Protein AF-A0A8H6AFS0-F1 (afdb_monomer_lite)

Radius of gyration: 20.55 Å; chains: 1; bounding box: 52×34×57 Å

Structure (mmCIF, N/CA/C/O backbone):
data_AF-A0A8H6AFS0-F1
#
_entry.id   AF-A0A8H6AFS0-F1
#
loop_
_atom_site.group_PDB
_atom_site.id
_atom_site.type_symbol
_atom_site.label_atom_id
_atom_site.label_alt_id
_atom_site.label_comp_id
_atom_site.label_asym_id
_atom_site.label_entity_id
_atom_site.label_seq_id
_atom_site.pdbx_PDB_ins_code
_atom_site.Cartn_x
_atom_site.Cartn_y
_atom_site.Cartn_z
_atom_site.occupancy
_atom_site.B_iso_or_equiv
_atom_site.auth_seq_id
_atom_site.auth_comp_id
_atom_site.auth_asym_id
_atom_site.auth_atom_id
_atom_site.pdbx_PDB_model_num
ATOM 1 N N . MET A 1 1 ? -7.419 -4.292 -5.243 1.00 58.66 1 MET A N 1
ATOM 2 C CA . MET A 1 1 ? -6.691 -3.503 -4.207 1.00 58.66 1 MET A CA 1
ATOM 3 C C . MET A 1 1 ? -5.187 -3.372 -4.477 1.00 58.66 1 MET A C 1
ATOM 5 O O . MET A 1 1 ? -4.441 -4.328 -4.288 1.00 58.66 1 MET A O 1
ATOM 9 N N . ALA A 1 2 ? -4.750 -2.166 -4.855 1.00 71.25 2 ALA A N 1
ATOM 10 C CA . ALA A 1 2 ? -3.403 -1.889 -5.370 1.00 71.25 2 ALA A CA 1
ATOM 11 C C . ALA A 1 2 ? -2.252 -2.288 -4.439 1.00 71.25 2 ALA A C 1
ATOM 13 O O . ALA A 1 2 ? -1.254 -2.816 -4.914 1.00 71.25 2 ALA A O 1
ATOM 14 N N . LEU A 1 3 ? -2.374 -2.102 -3.121 1.00 76.12 3 LEU A N 1
ATOM 15 C CA . LEU A 1 3 ? -1.265 -2.408 -2.210 1.00 76.12 3 LEU A CA 1
ATOM 16 C C . LEU A 1 3 ? -0.896 -3.901 -2.155 1.00 76.12 3 LEU A C 1
ATOM 18 O O . LEU A 1 3 ? 0.225 -4.240 -1.785 1.00 76.12 3 LEU A O 1
ATOM 22 N N . LYS A 1 4 ? -1.787 -4.806 -2.583 1.00 80.50 4 LYS A N 1
ATOM 23 C CA . LYS A 1 4 ? -1.448 -6.233 -2.704 1.00 80.50 4 LYS A CA 1
ATOM 24 C C . LYS A 1 4 ? -0.413 -6.498 -3.804 1.00 80.50 4 LYS A C 1
ATOM 26 O O . LYS A 1 4 ? 0.373 -7.427 -3.654 1.00 80.50 4 LYS A O 1
ATOM 31 N N . LEU A 1 5 ? -0.309 -5.617 -4.809 1.00 84.00 5 LEU A N 1
ATOM 32 C CA . LEU A 1 5 ? 0.715 -5.683 -5.863 1.00 84.00 5 LEU A CA 1
ATOM 33 C C . LEU A 1 5 ? 2.146 -5.638 -5.310 1.00 84.00 5 LEU A C 1
ATOM 35 O O . LEU A 1 5 ? 3.072 -6.157 -5.933 1.00 84.00 5 LEU A O 1
ATOM 39 N N . ALA A 1 6 ? 2.337 -5.062 -4.120 1.00 85.06 6 ALA A N 1
ATOM 40 C CA . ALA A 1 6 ? 3.621 -5.045 -3.427 1.00 85.06 6 ALA A CA 1
ATOM 41 C C . ALA A 1 6 ? 4.112 -6.442 -3.004 1.00 85.06 6 ALA A C 1
ATOM 43 O O . ALA A 1 6 ? 5.297 -6.591 -2.716 1.00 85.06 6 ALA A O 1
ATOM 44 N N . TYR A 1 7 ? 3.224 -7.442 -2.971 1.00 87.12 7 TYR A N 1
ATOM 45 C CA . TYR A 1 7 ? 3.515 -8.812 -2.543 1.00 87.12 7 TYR A CA 1
ATOM 46 C C . TYR A 1 7 ? 3.453 -9.844 -3.665 1.00 87.12 7 TYR A C 1
ATOM 48 O O . TYR A 1 7 ? 3.714 -11.017 -3.417 1.00 87.12 7 TYR A O 1
ATOM 56 N N . GLU A 1 8 ? 3.068 -9.437 -4.872 1.00 89.50 8 GLU A N 1
ATOM 57 C CA . GLU A 1 8 ? 2.967 -10.365 -5.993 1.00 89.50 8 GLU A CA 1
ATOM 58 C C . GLU A 1 8 ? 4.341 -10.949 -6.331 1.00 89.50 8 GLU A C 1
ATOM 60 O O . GLU A 1 8 ? 5.357 -10.252 -6.324 1.00 89.50 8 GLU A O 1
ATOM 65 N N . GLU A 1 9 ? 4.388 -12.235 -6.635 1.00 90.50 9 GLU A N 1
ATOM 66 C CA . GLU A 1 9 ? 5.611 -12.898 -7.108 1.00 90.50 9 GLU A CA 1
ATOM 67 C C . GLU A 1 9 ? 5.684 -12.885 -8.639 1.00 90.50 9 GLU A C 1
ATOM 69 O O . GLU A 1 9 ? 6.677 -13.296 -9.239 1.00 90.50 9 GLU A O 1
ATOM 74 N N . ARG A 1 10 ? 4.619 -12.397 -9.283 1.00 92.62 10 ARG A N 1
ATOM 75 C CA . ARG A 1 10 ? 4.444 -12.371 -10.727 1.00 92.62 10 ARG A CA 1
ATOM 76 C C . ARG A 1 10 ? 3.500 -11.235 -11.122 1.00 92.62 10 ARG A C 1
ATOM 78 O O . ARG A 1 10 ? 2.475 -11.037 -10.480 1.00 92.62 10 ARG A O 1
ATOM 85 N N . LEU A 1 11 ? 3.831 -10.497 -12.178 1.00 92.00 11 LEU A N 1
ATOM 86 C CA . LEU A 1 11 ? 2.975 -9.454 -12.753 1.00 92.00 11 LEU A CA 1
ATOM 87 C C . LEU A 1 11 ? 2.772 -9.740 -14.244 1.00 92.00 11 LEU A C 1
ATOM 89 O O . LEU A 1 11 ? 3.620 -9.409 -15.069 1.00 92.00 11 LEU A O 1
ATOM 93 N N . ASP A 1 12 ? 1.663 -10.394 -14.586 1.00 90.25 12 ASP A N 1
ATOM 94 C CA . ASP A 1 12 ? 1.313 -10.796 -15.958 1.00 90.25 12 ASP A CA 1
ATOM 95 C C . ASP A 1 12 ? 0.561 -9.698 -16.710 1.00 90.25 12 ASP A C 1
ATOM 97 O O . ASP A 1 12 ? -0.609 -9.837 -17.067 1.00 90.25 12 ASP A O 1
ATOM 101 N N . CYS A 1 13 ? 1.223 -8.566 -16.915 1.00 88.81 13 CYS A N 1
ATOM 102 C CA . CYS A 1 13 ? 0.632 -7.410 -17.574 1.00 88.81 13 CYS A CA 1
ATOM 103 C C . CYS A 1 13 ? 1.686 -6.568 -18.290 1.00 88.81 13 CYS A C 1
ATOM 105 O O . CYS A 1 13 ? 2.876 -6.612 -17.965 1.00 88.81 13 CYS A O 1
ATOM 107 N N . GLU A 1 14 ? 1.220 -5.740 -19.225 1.00 93.88 14 GLU A N 1
ATOM 108 C CA . GLU A 1 14 ? 2.049 -4.688 -19.796 1.00 93.88 14 GLU A CA 1
ATOM 109 C C . GLU A 1 14 ? 2.373 -3.635 -18.726 1.00 93.88 14 GLU A C 1
ATOM 111 O O . GLU A 1 14 ? 1.499 -3.119 -18.024 1.00 93.88 14 GLU A O 1
ATOM 116 N N . LEU A 1 15 ? 3.661 -3.342 -18.607 1.00 95.12 15 LEU A N 1
ATOM 117 C CA . LEU A 1 15 ? 4.231 -2.339 -17.734 1.00 95.12 15 LEU A CA 1
ATOM 118 C C . LEU A 1 15 ? 4.587 -1.105 -18.550 1.00 95.12 15 LEU A C 1
ATOM 120 O O . LEU A 1 15 ? 5.306 -1.186 -19.546 1.00 95.12 15 LEU A O 1
ATOM 124 N N . CYS A 1 16 ? 4.146 0.046 -18.068 1.00 96.06 16 CYS A N 1
ATOM 125 C CA . CYS A 1 16 ? 4.427 1.342 -18.656 1.00 96.06 16 CYS A CA 1
ATOM 126 C C . CYS A 1 16 ? 5.424 2.116 -17.793 1.00 96.06 16 CYS A C 1
ATOM 128 O O . CYS A 1 16 ? 5.401 2.036 -16.566 1.00 96.06 16 CYS A O 1
ATOM 130 N N . VAL A 1 17 ? 6.279 2.913 -18.427 1.00 94.94 17 VAL A N 1
ATOM 131 C CA . VAL A 1 17 ? 7.207 3.840 -17.772 1.00 94.94 17 VAL A CA 1
ATOM 132 C C . VAL A 1 17 ? 7.001 5.217 -18.379 1.00 94.94 17 VAL A C 1
ATOM 134 O O . VAL A 1 17 ? 7.204 5.384 -19.582 1.00 94.94 17 VAL A O 1
ATOM 137 N N . THR A 1 18 ? 6.606 6.196 -17.563 1.00 94.19 18 THR A N 1
ATOM 138 C CA . THR A 1 18 ? 6.281 7.551 -18.039 1.00 94.19 18 THR A CA 1
ATOM 139 C C . THR A 1 18 ? 7.208 8.587 -17.421 1.00 94.19 18 THR A C 1
ATOM 141 O O . THR A 1 18 ? 7.232 8.726 -16.203 1.00 94.19 18 THR A O 1
ATOM 144 N N . GLY A 1 19 ? 7.943 9.336 -18.246 1.00 91.00 19 GLY A N 1
ATOM 145 C CA . GLY A 1 19 ? 8.987 10.256 -17.781 1.00 91.00 19 GLY A CA 1
ATOM 146 C C . GLY A 1 19 ? 9.370 11.346 -18.775 1.00 91.00 19 GLY A C 1
ATOM 147 O O . GLY A 1 19 ? 8.809 11.427 -19.864 1.00 91.00 19 GLY A O 1
ATOM 148 N N . ILE A 1 20 ? 10.355 12.171 -18.416 1.00 86.50 20 ILE A N 1
ATOM 149 C CA . ILE A 1 20 ? 10.915 13.222 -19.284 1.00 86.50 20 ILE A CA 1
ATOM 150 C C . ILE A 1 20 ? 12.300 12.773 -19.768 1.00 86.50 20 ILE A C 1
ATOM 152 O O . ILE A 1 20 ? 13.126 12.323 -18.981 1.00 86.50 20 ILE A O 1
ATOM 156 N N . ARG A 1 21 ? 12.571 12.864 -21.073 1.00 82.50 21 ARG A N 1
ATOM 157 C CA . ARG A 1 21 ? 13.860 12.456 -21.665 1.00 82.50 21 ARG A CA 1
ATOM 158 C C . ARG A 1 21 ? 14.876 13.591 -21.587 1.00 82.50 21 ARG A C 1
ATOM 160 O O . ARG A 1 21 ? 14.527 14.745 -21.791 1.00 82.50 21 ARG A O 1
ATOM 167 N N . SER A 1 22 ? 16.151 13.257 -21.387 1.00 75.69 22 SER A N 1
ATOM 168 C CA . SER A 1 22 ? 17.233 14.253 -21.338 1.00 75.69 22 SER A CA 1
ATOM 169 C C . SER A 1 22 ? 17.670 14.747 -22.722 1.00 75.69 22 SER A C 1
ATOM 171 O O . SER A 1 22 ? 18.249 15.823 -22.822 1.00 75.69 22 SER A O 1
ATOM 173 N N . SER A 1 23 ? 17.471 13.947 -23.774 1.00 64.38 23 SER A N 1
ATOM 174 C CA . SER A 1 23 ? 18.037 14.175 -25.114 1.00 64.38 23 SER A CA 1
ATOM 175 C C . SER A 1 23 ? 17.110 14.918 -26.078 1.00 64.38 23 SER A C 1
ATOM 177 O O . SER A 1 23 ? 17.518 15.229 -27.196 1.00 64.38 23 SER A O 1
ATOM 179 N N . LYS A 1 24 ? 15.869 15.203 -25.677 1.00 57.53 24 LYS A N 1
ATOM 180 C CA . LYS A 1 24 ? 14.902 15.946 -26.484 1.00 57.53 24 LYS A CA 1
ATOM 181 C C . LYS A 1 24 ? 14.445 17.153 -25.682 1.00 57.53 24 LYS A C 1
ATOM 183 O O . LYS A 1 24 ? 14.055 17.004 -24.531 1.00 57.53 24 LYS A O 1
ATOM 188 N N . SER A 1 25 ? 14.431 18.329 -26.302 1.00 55.22 25 SER A N 1
ATOM 189 C CA . SER A 1 25 ? 13.790 19.55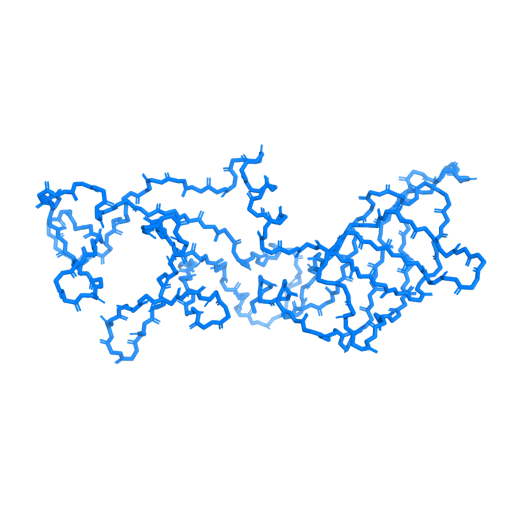1 -25.790 1.00 55.22 25 SER A CA 1
ATOM 190 C C . SER A 1 25 ? 12.257 19.425 -25.745 1.00 55.22 25 SER A C 1
ATOM 192 O O . SER A 1 25 ? 11.532 20.366 -26.055 1.00 55.22 25 SER A O 1
ATOM 194 N N . THR A 1 26 ? 11.741 18.230 -25.474 1.00 56.97 26 THR A N 1
ATOM 195 C CA . THR A 1 26 ? 10.318 17.965 -25.343 1.00 56.97 26 THR A CA 1
ATOM 196 C C . THR A 1 26 ? 9.954 18.212 -23.891 1.00 56.97 26 THR A C 1
ATOM 198 O O . THR A 1 26 ? 10.288 17.403 -23.030 1.00 56.97 26 THR A O 1
ATOM 201 N N . GLU A 1 27 ? 9.233 19.301 -23.632 1.00 65.69 27 GLU A N 1
ATOM 202 C CA . GLU A 1 27 ? 8.610 19.594 -22.329 1.00 65.69 27 GLU A CA 1
ATOM 203 C C . GLU A 1 27 ? 7.539 18.555 -21.934 1.00 65.69 27 GLU A C 1
ATOM 205 O O . GLU A 1 27 ? 6.967 18.609 -20.848 1.00 65.69 27 GLU A O 1
ATOM 210 N N . HIS A 1 28 ? 7.250 17.594 -22.815 1.00 78.56 28 HIS A N 1
ATOM 211 C CA . HIS A 1 28 ? 6.202 16.602 -22.640 1.00 78.56 28 HIS A CA 1
ATOM 212 C C . HIS A 1 28 ? 6.742 15.266 -22.134 1.00 78.56 28 HIS A C 1
ATOM 214 O O . HIS A 1 28 ? 7.762 14.755 -22.605 1.00 78.56 28 HIS A O 1
ATOM 220 N N . ALA A 1 29 ? 5.993 14.674 -21.205 1.00 86.75 29 ALA A N 1
ATOM 221 C CA . ALA A 1 29 ? 6.230 13.316 -20.756 1.00 86.75 29 ALA A CA 1
ATOM 222 C C . ALA A 1 29 ? 6.009 12.319 -21.904 1.00 86.75 29 ALA A C 1
ATOM 224 O O . ALA A 1 29 ? 5.083 12.448 -22.705 1.00 86.75 29 ALA A O 1
ATOM 225 N N . VAL A 1 30 ? 6.853 11.298 -21.951 1.00 89.75 30 VAL A N 1
ATOM 226 C CA . VAL A 1 30 ? 6.767 10.173 -22.886 1.00 89.75 30 VAL A CA 1
ATOM 227 C C . VAL A 1 30 ? 6.495 8.892 -22.120 1.00 89.75 30 VAL A C 1
ATOM 229 O O . VAL A 1 30 ? 6.952 8.744 -20.989 1.00 89.75 30 VAL A O 1
ATOM 232 N N . THR A 1 31 ? 5.809 7.949 -22.759 1.00 92.88 31 THR A N 1
ATOM 233 C CA . THR A 1 31 ? 5.558 6.624 -22.188 1.00 92.88 31 THR A CA 1
ATOM 234 C C . THR A 1 31 ? 6.211 5.557 -23.055 1.00 92.88 31 THR A C 1
ATOM 236 O O . THR A 1 31 ? 6.015 5.549 -24.268 1.00 92.88 31 THR A O 1
ATOM 239 N N . SER A 1 32 ? 6.983 4.674 -22.426 1.00 92.88 32 SER A N 1
ATOM 240 C CA . SER A 1 32 ? 7.464 3.418 -23.012 1.00 92.88 32 SER A CA 1
ATOM 241 C C . SER A 1 32 ? 6.720 2.257 -22.359 1.00 92.88 32 SER A C 1
ATOM 243 O O . SER A 1 32 ? 6.489 2.306 -21.151 1.00 92.88 32 SER A O 1
ATOM 245 N N . SER A 1 33 ? 6.382 1.213 -23.113 1.00 94.62 33 SER A N 1
ATOM 246 C CA . SER A 1 33 ? 5.750 0.003 -22.576 1.00 94.62 33 SER A CA 1
ATOM 247 C C . SER A 1 33 ? 6.564 -1.259 -22.868 1.00 94.62 33 SER A C 1
ATOM 249 O O . SER A 1 33 ? 7.427 -1.279 -23.748 1.00 94.62 33 SER A O 1
ATOM 251 N N . GLY A 1 34 ? 6.347 -2.297 -22.066 1.00 93.50 34 GLY A N 1
ATOM 252 C CA . GLY A 1 34 ? 7.008 -3.593 -22.178 1.00 93.50 34 GLY A CA 1
ATOM 253 C C . GLY A 1 34 ? 6.436 -4.591 -21.177 1.00 93.50 34 GLY A C 1
ATOM 254 O O . GLY A 1 34 ? 5.463 -4.306 -20.489 1.00 93.50 34 GLY A O 1
ATOM 255 N N . GLN A 1 35 ? 7.026 -5.775 -21.087 1.00 94.38 35 GLN A N 1
ATOM 256 C CA . GLN A 1 35 ? 6.557 -6.834 -20.191 1.00 94.38 35 GLN A CA 1
ATOM 257 C C . GLN A 1 35 ? 7.398 -6.870 -18.917 1.00 94.38 35 GLN A C 1
ATOM 259 O O . GLN A 1 35 ? 8.614 -6.669 -18.975 1.00 94.38 35 GLN A O 1
ATOM 264 N N . CYS A 1 36 ? 6.764 -7.154 -17.778 1.00 93.00 36 CYS A N 1
ATOM 265 C CA . CYS A 1 36 ? 7.482 -7.536 -16.564 1.00 93.00 36 CYS A CA 1
ATOM 266 C C . CYS A 1 36 ? 8.187 -8.880 -16.781 1.00 93.00 36 CYS A C 1
ATOM 268 O O . CYS A 1 36 ? 7.602 -9.827 -17.313 1.00 93.00 36 CYS A O 1
ATOM 270 N N . MET A 1 37 ? 9.430 -8.984 -16.323 1.00 91.81 37 MET A N 1
ATOM 271 C CA . MET A 1 37 ? 10.122 -10.263 -16.245 1.00 91.81 37 MET A CA 1
ATOM 272 C C . MET A 1 37 ? 9.546 -11.061 -15.079 1.00 91.81 37 MET A C 1
ATOM 274 O O . MET A 1 37 ? 9.466 -10.568 -13.954 1.00 91.81 37 MET A O 1
ATOM 278 N N . ASN A 1 38 ? 9.138 -12.294 -15.364 1.00 90.69 38 ASN A N 1
ATOM 279 C CA . ASN A 1 38 ? 8.487 -13.171 -14.404 1.00 90.69 38 ASN A CA 1
ATOM 280 C C . ASN A 1 38 ? 9.223 -14.524 -14.300 1.00 90.69 38 ASN A C 1
ATOM 282 O O . ASN A 1 38 ? 9.692 -15.027 -15.325 1.00 90.69 38 ASN A O 1
ATOM 286 N N . PRO A 1 39 ? 9.247 -15.166 -13.115 1.00 91.56 39 PRO A N 1
ATOM 287 C CA . PRO A 1 39 ? 8.792 -14.631 -11.827 1.00 91.56 39 PRO A CA 1
ATOM 288 C C . PRO A 1 39 ? 9.668 -13.461 -11.351 1.00 91.56 39 PRO A C 1
ATOM 290 O O . PRO A 1 39 ? 10.772 -13.251 -11.850 1.00 91.56 39 PRO A O 1
ATOM 293 N N . ILE A 1 40 ? 9.175 -12.686 -10.390 1.00 91.50 40 ILE A N 1
ATOM 294 C CA . ILE A 1 40 ? 9.938 -11.604 -9.768 1.00 91.50 40 ILE A CA 1
ATOM 295 C C . ILE A 1 40 ? 11.022 -12.237 -8.888 1.00 91.50 40 ILE A C 1
ATOM 297 O O . ILE A 1 40 ? 10.751 -12.699 -7.784 1.00 91.50 40 ILE A O 1
ATOM 301 N N . PHE A 1 41 ? 12.260 -12.257 -9.384 1.00 86.94 41 PHE A N 1
ATOM 302 C CA . PHE A 1 41 ? 13.389 -12.895 -8.693 1.00 86.94 41 PHE A CA 1
ATOM 303 C C . PHE A 1 41 ? 13.931 -12.092 -7.504 1.00 86.94 41 PHE A C 1
ATOM 305 O O . PHE A 1 41 ? 14.550 -12.660 -6.608 1.00 86.94 41 PHE A O 1
ATOM 312 N N . ASN A 1 42 ? 13.733 -10.772 -7.495 1.00 90.19 42 ASN A N 1
ATOM 313 C CA . ASN A 1 42 ? 14.201 -9.886 -6.433 1.00 90.19 42 ASN A CA 1
ATOM 314 C C . ASN A 1 42 ? 13.024 -9.085 -5.879 1.00 90.19 42 ASN A C 1
ATOM 316 O O . ASN A 1 42 ? 12.454 -8.249 -6.569 1.00 90.19 42 ASN A O 1
ATOM 320 N N . GLU A 1 43 ? 12.691 -9.282 -4.608 1.00 88.94 43 GLU A N 1
ATOM 321 C CA . GLU A 1 43 ? 11.585 -8.576 -3.950 1.00 88.94 43 GLU A CA 1
ATOM 322 C C . GLU A 1 43 ? 11.707 -7.040 -3.979 1.00 88.94 43 GLU A C 1
ATOM 324 O O . GLU A 1 43 ? 10.698 -6.346 -3.901 1.00 88.94 43 GLU A O 1
ATOM 329 N N . ASN A 1 44 ? 12.914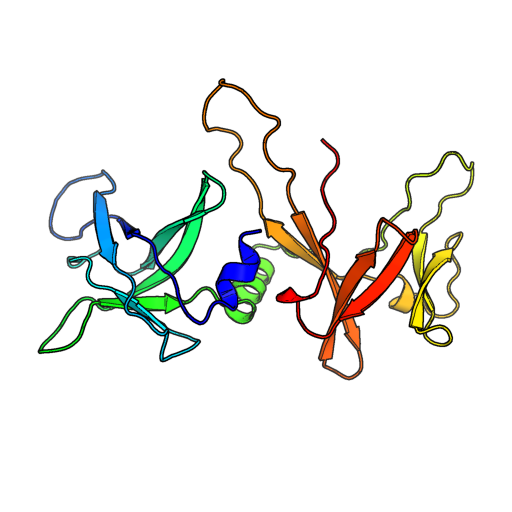 -6.490 -4.130 1.00 92.12 44 ASN A N 1
ATOM 330 C CA . ASN A 1 44 ? 13.172 -5.049 -4.125 1.00 92.12 44 ASN A CA 1
ATOM 331 C C . ASN A 1 44 ? 13.344 -4.461 -5.535 1.00 92.12 44 ASN A C 1
ATOM 333 O O . ASN A 1 44 ? 13.491 -3.243 -5.678 1.00 92.12 44 ASN A O 1
ATOM 337 N N . GLN A 1 45 ? 13.340 -5.292 -6.582 1.00 93.00 45 GLN A N 1
ATOM 338 C CA . GLN A 1 45 ? 13.550 -4.854 -7.961 1.00 93.00 45 GLN A CA 1
ATOM 339 C C . GLN A 1 45 ? 12.511 -5.450 -8.903 1.00 93.00 45 GLN A C 1
ATOM 341 O O . GLN A 1 45 ? 12.129 -6.607 -8.789 1.00 93.00 45 GLN A O 1
ATOM 346 N N . LEU A 1 46 ? 12.072 -4.648 -9.867 1.00 93.69 46 LEU A N 1
ATOM 347 C CA . LEU A 1 46 ? 11.235 -5.117 -10.962 1.00 93.69 46 LEU A CA 1
ATOM 348 C C . LEU A 1 46 ? 12.024 -4.992 -12.261 1.00 93.69 46 LEU A C 1
ATOM 350 O O . LEU A 1 46 ? 12.414 -3.884 -12.635 1.00 93.69 46 LEU A O 1
ATOM 354 N N . GLU A 1 47 ? 12.275 -6.122 -12.914 1.00 94.44 47 GLU A N 1
ATOM 355 C CA . GLU A 1 47 ? 12.912 -6.192 -14.231 1.00 94.44 47 GLU A CA 1
ATOM 356 C C . GLU A 1 47 ? 11.847 -6.221 -15.328 1.00 94.44 47 GLU A C 1
ATOM 358 O O . GLU A 1 47 ? 10.767 -6.785 -15.137 1.00 94.44 47 GLU A O 1
ATOM 363 N N . TYR A 1 48 ? 12.120 -5.586 -16.466 1.00 93.94 48 TYR A N 1
ATOM 364 C CA . TYR A 1 48 ? 11.144 -5.436 -17.543 1.00 93.94 48 TYR A CA 1
ATOM 365 C C . TYR A 1 48 ? 11.799 -5.124 -18.893 1.00 93.94 48 TYR A C 1
ATOM 367 O O . TYR A 1 48 ? 12.927 -4.633 -18.960 1.00 93.94 48 TYR A O 1
ATOM 375 N N . THR A 1 49 ? 11.063 -5.377 -19.975 1.00 93.56 49 THR A N 1
ATOM 376 C CA . THR A 1 49 ? 11.599 -5.326 -21.346 1.00 93.56 49 THR A CA 1
ATOM 377 C C . THR A 1 49 ? 11.451 -3.978 -22.052 1.00 93.56 49 THR A C 1
ATOM 379 O O . THR A 1 49 ? 11.983 -3.811 -23.147 1.00 93.56 49 THR A O 1
ATOM 382 N N . ALA A 1 50 ? 10.744 -3.009 -21.460 1.00 91.50 50 ALA A N 1
ATOM 383 C CA . ALA A 1 50 ? 10.529 -1.709 -22.094 1.00 91.50 50 ALA A CA 1
ATOM 384 C C . ALA A 1 50 ? 11.856 -0.957 -22.290 1.00 91.50 50 ALA A C 1
ATOM 386 O O . ALA A 1 50 ? 12.671 -0.817 -21.366 1.00 91.50 50 ALA A O 1
ATOM 387 N N . GLU A 1 51 ? 12.046 -0.423 -23.494 1.00 87.44 51 GLU A N 1
ATOM 388 C CA . GLU A 1 51 ? 13.215 0.380 -23.828 1.00 87.44 51 GLU A CA 1
ATOM 389 C C . GLU A 1 51 ? 13.089 1.785 -23.226 1.00 87.44 51 GLU A C 1
ATOM 391 O O . GLU A 1 51 ? 12.114 2.516 -23.440 1.00 87.44 51 GLU A O 1
ATOM 396 N N . THR A 1 52 ? 14.096 2.165 -22.442 1.00 85.06 52 THR A N 1
ATOM 397 C CA . THR A 1 52 ? 14.171 3.467 -21.772 1.00 85.06 52 THR A CA 1
ATOM 398 C C . THR A 1 52 ? 15.438 4.202 -22.179 1.00 85.06 52 THR A C 1
ATOM 400 O O . THR A 1 52 ? 16.487 3.589 -22.362 1.00 85.06 52 THR A O 1
ATOM 403 N N . GLU A 1 53 ? 15.357 5.526 -22.249 1.00 81.50 53 GLU A N 1
ATOM 404 C CA . GLU A 1 53 ? 16.469 6.402 -22.621 1.00 81.50 53 GLU A CA 1
ATOM 405 C C . GLU A 1 53 ? 16.997 7.185 -21.405 1.00 81.50 53 GLU A C 1
ATOM 407 O O . GLU A 1 53 ? 16.353 7.270 -20.355 1.00 81.50 53 GLU A O 1
ATOM 412 N N . LYS A 1 54 ? 18.166 7.821 -21.559 1.00 84.44 54 LYS A N 1
ATOM 413 C CA . LYS A 1 54 ? 18.722 8.719 -20.536 1.00 84.44 54 LYS A CA 1
ATOM 414 C C . LYS A 1 54 ? 17.728 9.835 -20.184 1.00 84.44 54 LYS A C 1
ATOM 416 O O . LYS A 1 54 ? 17.131 10.461 -21.060 1.00 84.44 54 LYS A O 1
ATOM 421 N N . GLY A 1 55 ? 17.603 10.116 -18.890 1.00 84.38 55 GLY A N 1
ATOM 422 C CA . GLY A 1 55 ? 16.657 11.093 -18.337 1.00 84.38 55 GLY A CA 1
ATOM 423 C C . GLY A 1 55 ? 15.395 10.471 -17.735 1.00 84.38 55 GLY A C 1
ATOM 424 O O . GLY A 1 55 ? 14.763 11.107 -16.908 1.00 84.38 55 GLY A O 1
ATOM 425 N N . ILE A 1 56 ? 15.082 9.205 -18.044 1.00 89.12 56 ILE A N 1
ATOM 426 C CA . ILE A 1 56 ? 13.901 8.519 -17.489 1.00 89.12 56 ILE A CA 1
ATOM 427 C C . ILE A 1 56 ? 14.106 8.077 -16.024 1.00 89.12 56 ILE A C 1
ATOM 429 O O . ILE A 1 56 ? 13.146 7.695 -15.358 1.00 89.12 56 ILE A O 1
ATOM 433 N N . SER A 1 57 ? 15.322 8.113 -15.469 1.00 90.56 57 SER A N 1
ATOM 434 C CA . SER A 1 57 ? 15.576 7.738 -14.064 1.00 90.56 57 SER A CA 1
ATOM 435 C C . SER A 1 57 ? 14.680 8.516 -13.090 1.00 90.56 57 SER A C 1
ATOM 437 O O . SER A 1 57 ? 14.509 9.722 -13.221 1.00 90.56 57 SER A O 1
ATOM 439 N N . GLY A 1 58 ? 14.099 7.819 -12.114 1.00 91.50 58 GLY A N 1
ATOM 440 C CA . GLY A 1 58 ? 13.114 8.363 -11.174 1.00 91.50 58 GLY A CA 1
ATOM 441 C C . GLY A 1 58 ? 11.665 8.319 -11.672 1.00 91.50 58 GLY A C 1
ATOM 442 O O . GLY A 1 58 ? 10.753 8.592 -10.895 1.00 91.50 58 GLY A O 1
ATOM 443 N N . SER A 1 59 ? 11.428 7.947 -12.932 1.00 94.00 59 SER A N 1
ATOM 444 C CA . SER A 1 59 ? 10.078 7.909 -13.502 1.00 94.00 59 SER A CA 1
ATOM 445 C C . SER A 1 59 ? 9.214 6.803 -12.891 1.00 94.00 59 SER A C 1
ATOM 447 O O . SER A 1 59 ? 9.717 5.695 -12.657 1.00 94.00 59 SER A O 1
ATOM 449 N N . PRO A 1 60 ? 7.912 7.056 -12.667 1.00 94.75 60 PRO A N 1
ATOM 450 C CA . PRO A 1 60 ? 6.987 6.027 -12.225 1.00 94.75 60 PRO A CA 1
ATOM 451 C C . PRO A 1 60 ? 6.837 4.939 -13.287 1.00 94.75 60 PRO A C 1
ATOM 453 O O . PRO A 1 60 ? 6.654 5.208 -14.478 1.00 94.75 60 PRO A O 1
ATOM 456 N N . MET A 1 61 ? 6.869 3.701 -12.815 1.00 95.06 61 MET A N 1
ATOM 457 C CA . MET A 1 61 ? 6.519 2.517 -13.581 1.00 95.06 61 MET A CA 1
ATOM 458 C C . MET A 1 61 ? 5.153 2.042 -13.098 1.00 95.06 61 MET A C 1
ATOM 460 O O . MET A 1 61 ? 4.958 1.858 -11.893 1.00 95.06 61 MET A O 1
ATOM 464 N N . TRP A 1 62 ? 4.203 1.869 -14.007 1.00 94.69 62 TRP A N 1
ATOM 465 C CA . TRP A 1 62 ? 2.806 1.627 -13.673 1.00 94.69 62 TRP A CA 1
ATOM 466 C C . TRP A 1 62 ? 2.170 0.566 -14.566 1.00 94.69 62 TRP A C 1
ATOM 468 O O . TRP A 1 62 ? 2.582 0.356 -15.703 1.00 94.69 62 TRP A O 1
ATOM 478 N N . ILE A 1 63 ? 1.151 -0.093 -14.026 1.00 93.19 63 ILE A N 1
ATOM 479 C CA . ILE A 1 63 ? 0.294 -1.052 -14.730 1.00 93.19 63 ILE A CA 1
ATOM 480 C C . ILE A 1 63 ? -1.152 -0.567 -14.657 1.00 93.19 63 ILE A C 1
ATOM 482 O O . 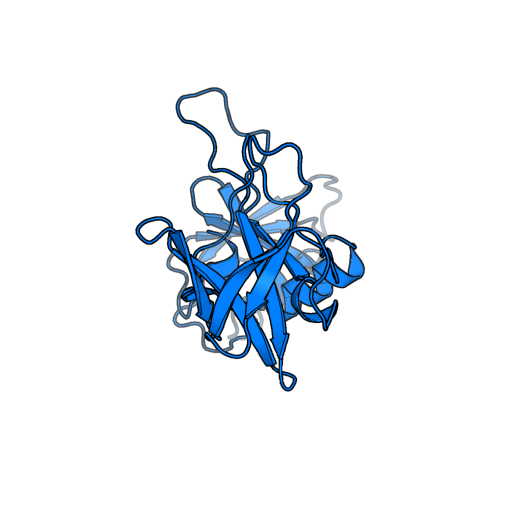ILE A 1 63 ? -1.491 0.253 -13.798 1.00 93.19 63 ILE A O 1
ATOM 486 N N . ILE A 1 64 ? -2.027 -1.089 -15.511 1.00 88.88 64 ILE A N 1
ATOM 487 C CA . ILE A 1 64 ? -3.468 -0.945 -15.291 1.00 88.88 64 ILE A CA 1
ATOM 488 C C . ILE A 1 64 ? -3.909 -2.005 -14.289 1.00 88.88 64 ILE A C 1
ATOM 490 O O . ILE A 1 64 ? -3.766 -3.201 -14.528 1.00 88.88 64 ILE A O 1
ATOM 494 N N . TYR A 1 65 ? -4.462 -1.558 -13.167 1.00 84.06 65 TYR A N 1
ATOM 495 C CA . TYR A 1 65 ? -4.966 -2.424 -12.112 1.00 84.06 65 TYR A CA 1
ATOM 496 C C . TYR A 1 65 ? -6.334 -1.932 -11.644 1.00 84.06 65 TYR A C 1
ATOM 498 O O . TYR A 1 65 ? -6.498 -0.752 -11.329 1.00 84.06 65 TYR A O 1
ATOM 506 N N . ASP A 1 66 ? -7.329 -2.822 -11.633 1.00 80.38 66 ASP A N 1
ATOM 507 C CA . ASP A 1 66 ? -8.737 -2.475 -11.386 1.00 80.38 66 ASP A CA 1
ATOM 508 C C . ASP A 1 66 ? -9.189 -1.260 -12.239 1.00 80.38 66 ASP A C 1
ATOM 510 O O . ASP A 1 66 ? -9.813 -0.319 -11.751 1.00 80.38 66 ASP A O 1
ATOM 514 N N . GLY A 1 67 ? -8.790 -1.236 -13.520 1.00 80.56 67 GLY A N 1
ATOM 515 C CA . GLY A 1 67 ? -9.121 -0.168 -14.475 1.00 80.56 67 GLY A CA 1
ATOM 516 C C . GLY A 1 67 ? -8.387 1.164 -14.266 1.00 80.56 67 GLY A C 1
ATOM 517 O O . GLY A 1 67 ? -8.649 2.114 -14.997 1.00 80.56 67 GLY A O 1
ATOM 518 N N . SER A 1 68 ? -7.468 1.256 -13.299 1.00 82.12 68 SER A N 1
ATOM 519 C CA . SER A 1 68 ? -6.739 2.488 -12.970 1.00 82.12 68 SER A CA 1
ATOM 520 C C . SER A 1 68 ? -5.219 2.326 -13.109 1.00 82.12 68 SER A C 1
ATOM 522 O O . SER A 1 68 ? -4.676 1.305 -12.673 1.00 82.12 68 SER A O 1
ATOM 524 N N . PRO A 1 69 ? -4.495 3.333 -13.638 1.00 87.88 69 PRO A N 1
ATOM 525 C CA . PRO A 1 69 ? -3.036 3.361 -13.590 1.00 87.88 69 PRO A CA 1
ATOM 526 C C . PRO A 1 69 ? -2.539 3.279 -12.146 1.00 87.88 69 PRO A C 1
ATOM 528 O O . PRO A 1 69 ? -2.898 4.099 -11.302 1.00 87.88 69 PRO A O 1
ATOM 531 N N . THR A 1 70 ? -1.716 2.278 -11.863 1.00 89.12 70 THR A N 1
ATOM 532 C CA . THR A 1 70 ? -1.201 1.985 -10.527 1.00 89.12 70 THR A CA 1
ATOM 533 C C . THR A 1 70 ? 0.309 1.837 -10.593 1.00 89.12 70 THR A C 1
ATOM 535 O O . THR A 1 70 ? 0.821 0.966 -11.295 1.00 89.12 70 THR A O 1
ATOM 538 N N . ALA A 1 71 ? 1.025 2.693 -9.864 1.00 92.12 71 ALA A N 1
ATOM 539 C CA . ALA A 1 71 ? 2.478 2.628 -9.781 1.00 92.12 71 ALA A CA 1
ATOM 540 C C . ALA A 1 71 ? 2.924 1.371 -9.018 1.00 92.12 71 ALA A C 1
ATOM 542 O O . ALA A 1 71 ? 2.426 1.087 -7.929 1.00 92.12 71 ALA A O 1
ATOM 543 N N . VAL A 1 72 ? 3.884 0.641 -9.582 1.00 93.81 72 VAL A N 1
ATOM 544 C CA . VAL A 1 72 ? 4.425 -0.614 -9.029 1.00 93.81 72 VAL A CA 1
ATOM 545 C C . VAL A 1 72 ? 5.939 -0.572 -8.820 1.00 93.81 72 VAL A C 1
ATOM 547 O O . VAL A 1 72 ? 6.479 -1.361 -8.043 1.00 93.81 72 VAL A O 1
ATOM 550 N N . ALA A 1 73 ? 6.640 0.355 -9.475 1.00 94.94 73 ALA A N 1
ATOM 551 C CA . ALA A 1 73 ? 8.078 0.550 -9.324 1.00 94.94 73 ALA A CA 1
ATOM 552 C C . ALA A 1 73 ? 8.497 1.981 -9.710 1.00 94.94 73 ALA A C 1
ATOM 554 O O . ALA A 1 73 ? 7.718 2.749 -10.274 1.00 94.94 73 ALA A O 1
ATOM 555 N N . ILE A 1 74 ? 9.742 2.334 -9.398 1.00 95.38 74 ILE A N 1
ATOM 556 C CA . ILE A 1 74 ? 10.398 3.584 -9.795 1.00 95.38 74 ILE A CA 1
ATOM 557 C C . ILE A 1 74 ? 11.606 3.216 -10.652 1.00 95.38 74 ILE A C 1
ATOM 559 O O . ILE A 1 74 ? 12.498 2.503 -10.184 1.00 95.38 74 ILE A O 1
ATOM 563 N N . HIS A 1 75 ? 11.655 3.692 -11.895 1.00 94.94 75 HIS A N 1
ATOM 564 C CA . HIS A 1 75 ? 12.752 3.373 -12.805 1.00 94.94 75 HIS A CA 1
ATOM 565 C C . HIS A 1 75 ? 14.083 3.879 -12.247 1.00 94.94 75 HIS A C 1
ATOM 567 O O . HIS A 1 75 ? 14.197 5.047 -11.876 1.00 94.94 75 HIS A O 1
ATOM 573 N N . ASN A 1 76 ? 15.109 3.028 -12.216 1.00 92.50 76 ASN A N 1
ATOM 574 C CA . ASN A 1 76 ? 16.428 3.427 -11.719 1.00 92.50 76 ASN A CA 1
ATOM 575 C C . ASN A 1 76 ? 17.582 3.052 -12.653 1.00 92.50 76 ASN A C 1
ATOM 577 O O . ASN A 1 76 ? 18.651 3.648 -12.539 1.00 92.50 76 ASN A O 1
ATOM 581 N N . ASN A 1 77 ? 17.391 2.109 -13.577 1.00 87.00 77 ASN A N 1
ATOM 582 C CA . ASN A 1 77 ? 18.458 1.690 -14.469 1.00 87.00 77 ASN A CA 1
ATOM 583 C C . ASN A 1 77 ? 17.914 1.135 -15.785 1.00 87.00 77 ASN A C 1
ATOM 585 O O . ASN A 1 77 ? 17.016 0.292 -15.799 1.00 87.00 77 ASN A O 1
ATOM 589 N N . SER A 1 78 ? 18.497 1.587 -16.886 1.00 81.88 78 SER A N 1
ATOM 590 C CA . SER A 1 78 ? 18.147 1.142 -18.232 1.00 81.88 78 SER A CA 1
ATOM 591 C C . SER A 1 78 ? 18.874 -0.151 -18.604 1.00 81.88 78 SER A C 1
ATOM 593 O O . SER A 1 78 ? 19.875 -0.523 -17.982 1.00 81.88 78 SER A O 1
ATOM 595 N N . LYS A 1 79 ? 18.369 -0.814 -19.648 1.00 80.50 79 LYS A N 1
ATOM 596 C CA . LYS A 1 79 ? 19.000 -1.973 -20.286 1.00 80.50 79 LYS A CA 1
ATOM 597 C C . LYS A 1 79 ? 20.488 -1.710 -20.576 1.00 80.50 79 LYS A C 1
ATOM 599 O O . LYS A 1 79 ? 20.854 -0.654 -21.092 1.00 80.50 79 LYS A O 1
ATOM 604 N N . GLY A 1 80 ? 21.343 -2.677 -20.253 1.00 70.62 80 GLY A N 1
ATOM 605 C CA . GLY A 1 80 ? 22.790 -2.657 -20.523 1.00 70.62 80 GLY A CA 1
ATOM 606 C C . GLY A 1 80 ? 23.265 -4.025 -21.013 1.00 70.62 80 GLY A C 1
ATOM 607 O O . GLY A 1 80 ? 22.446 -4.927 -21.114 1.00 70.62 80 GLY A O 1
ATOM 608 N N . ASN A 1 81 ? 24.557 -4.202 -21.323 1.00 66.62 81 ASN A N 1
ATOM 609 C CA . ASN A 1 81 ? 25.138 -5.442 -21.882 1.00 66.62 81 ASN A CA 1
ATOM 610 C C . ASN A 1 81 ? 24.549 -6.738 -21.273 1.00 66.62 81 ASN A C 1
ATOM 612 O O . ASN A 1 81 ? 24.975 -7.175 -20.204 1.00 66.62 81 ASN A O 1
ATOM 616 N N . GLY A 1 82 ? 23.567 -7.336 -21.960 1.00 67.06 82 GLY A N 1
ATOM 617 C CA . GLY A 1 82 ? 22.892 -8.575 -21.555 1.00 67.06 82 GLY A CA 1
ATOM 618 C C . GLY A 1 82 ? 21.944 -8.488 -20.347 1.00 67.06 82 GLY A C 1
ATOM 619 O O . GLY A 1 82 ? 21.562 -9.531 -19.830 1.00 67.06 82 GLY A O 1
ATOM 620 N N . LYS A 1 83 ? 21.574 -7.292 -19.868 1.00 78.12 83 LYS A N 1
ATOM 621 C CA . LYS A 1 83 ? 20.684 -7.085 -18.708 1.00 78.12 83 LYS A CA 1
ATOM 622 C C . LYS A 1 83 ? 19.477 -6.243 -19.082 1.00 78.12 83 LYS A C 1
ATOM 624 O O . LYS A 1 83 ? 19.659 -5.196 -19.697 1.00 78.12 83 LYS A O 1
ATOM 629 N N . GLU A 1 84 ? 18.293 -6.669 -18.655 1.00 87.25 84 GLU A N 1
ATOM 630 C CA . GLU A 1 84 ? 17.036 -5.940 -18.843 1.00 87.25 84 GLU A CA 1
ATOM 631 C C . GLU A 1 84 ? 16.978 -4.630 -18.039 1.00 87.25 84 GLU A C 1
ATOM 633 O O . GLU A 1 84 ? 17.773 -4.393 -17.121 1.00 87.25 84 GLU A O 1
ATOM 638 N N . SER A 1 85 ? 16.043 -3.750 -18.411 1.00 92.44 85 SER A N 1
ATOM 639 C CA . SER A 1 85 ? 15.752 -2.543 -17.636 1.00 92.44 85 SER A CA 1
ATOM 640 C C . SER A 1 85 ? 15.217 -2.929 -16.256 1.00 92.44 85 SER A C 1
ATOM 642 O O . SER A 1 85 ? 14.547 -3.951 -16.098 1.00 92.44 85 SER A O 1
ATOM 644 N N . ARG A 1 86 ? 15.494 -2.104 -15.241 1.00 93.50 86 ARG A N 1
ATOM 645 C CA . ARG A 1 86 ? 15.048 -2.357 -13.865 1.00 93.50 86 ARG A CA 1
ATOM 646 C C . ARG A 1 86 ? 14.603 -1.096 -13.134 1.00 93.50 86 ARG A C 1
ATOM 648 O O . ARG A 1 86 ? 15.071 0.019 -13.387 1.00 93.50 86 ARG A O 1
ATOM 655 N N . GLY A 1 87 ? 13.697 -1.297 -12.191 1.00 94.25 87 GLY A N 1
ATOM 656 C CA . GLY A 1 87 ? 13.250 -0.280 -11.251 1.00 94.25 87 GLY A CA 1
ATOM 657 C C . GLY A 1 87 ? 13.265 -0.777 -9.816 1.00 94.25 87 GLY A C 1
ATOM 658 O O . GLY A 1 87 ? 13.236 -1.979 -9.557 1.00 94.25 87 GLY A O 1
ATOM 659 N N . THR A 1 88 ? 13.296 0.163 -8.876 1.00 95.00 88 THR A N 1
ATOM 660 C CA . THR A 1 88 ? 13.059 -0.112 -7.459 1.00 95.00 88 THR A CA 1
ATOM 661 C C . THR A 1 88 ? 11.586 -0.439 -7.292 1.00 95.00 88 THR A C 1
ATOM 663 O O . THR A 1 88 ? 10.734 0.400 -7.588 1.00 95.00 88 THR A O 1
ATOM 666 N N . ARG A 1 89 ? 11.271 -1.645 -6.825 1.00 94.31 89 ARG A N 1
ATOM 667 C CA . ARG A 1 89 ? 9.885 -2.061 -6.617 1.00 94.31 89 ARG A CA 1
ATOM 668 C C . ARG A 1 89 ? 9.254 -1.262 -5.475 1.00 94.31 89 ARG A C 1
ATOM 670 O O . ARG A 1 89 ? 9.875 -1.069 -4.429 1.00 94.31 89 ARG A O 1
ATOM 677 N N . ILE A 1 90 ? 8.008 -0.828 -5.652 1.00 92.75 90 ILE A N 1
ATOM 678 C CA . ILE A 1 90 ? 7.220 -0.204 -4.583 1.00 92.75 90 ILE A CA 1
ATOM 679 C C . ILE A 1 90 ? 6.666 -1.330 -3.704 1.00 92.75 90 ILE A C 1
ATOM 681 O O . ILE A 1 90 ? 5.545 -1.805 -3.874 1.00 92.75 90 ILE A O 1
ATOM 685 N N . THR A 1 91 ? 7.503 -1.806 -2.784 1.00 90.88 91 THR A N 1
ATOM 686 C CA . THR A 1 91 ? 7.098 -2.750 -1.736 1.00 90.88 91 THR A CA 1
ATOM 687 C C . THR A 1 91 ? 6.294 -2.034 -0.649 1.00 90.88 91 THR A C 1
ATOM 689 O O . THR A 1 91 ? 6.296 -0.802 -0.573 1.00 90.88 91 THR A O 1
ATOM 692 N N . LEU A 1 92 ? 5.656 -2.782 0.262 1.00 86.56 92 LEU A N 1
ATOM 693 C CA . LEU A 1 92 ? 4.992 -2.177 1.423 1.00 86.56 92 LEU A CA 1
ATOM 694 C C . LEU A 1 92 ? 5.977 -1.328 2.242 1.00 86.56 92 LEU A C 1
ATOM 696 O O . LEU A 1 92 ? 5.628 -0.243 2.699 1.00 86.56 92 LEU A O 1
ATOM 700 N N . ARG A 1 93 ? 7.215 -1.807 2.411 1.00 87.75 93 ARG A N 1
ATOM 701 C CA . ARG A 1 93 ? 8.273 -1.074 3.116 1.00 87.75 93 ARG A CA 1
ATOM 702 C C . ARG A 1 93 ? 8.539 0.279 2.456 1.00 87.75 93 ARG A C 1
ATOM 704 O O . ARG A 1 93 ? 8.538 1.295 3.145 1.00 87.75 93 ARG A O 1
ATOM 711 N N . VAL A 1 94 ? 8.728 0.288 1.135 1.00 89.38 94 VAL A N 1
ATOM 712 C CA . VAL A 1 94 ? 8.955 1.518 0.361 1.00 89.38 94 VAL A CA 1
ATOM 713 C C . VAL A 1 94 ? 7.742 2.442 0.450 1.00 89.38 94 VAL A C 1
ATOM 715 O O . VAL A 1 94 ? 7.907 3.635 0.697 1.00 89.38 94 VAL A O 1
ATOM 718 N N . LEU A 1 95 ? 6.522 1.910 0.324 1.00 87.69 95 LEU A N 1
ATOM 719 C CA . LEU A 1 95 ? 5.316 2.729 0.409 1.00 87.69 95 LEU A CA 1
ATOM 720 C C . LEU A 1 95 ? 5.163 3.385 1.782 1.00 87.69 95 LEU A C 1
ATOM 722 O O . LEU A 1 95 ? 4.894 4.578 1.847 1.00 87.69 95 LEU A O 1
ATOM 726 N N . ARG A 1 96 ? 5.370 2.647 2.877 1.00 85.88 96 ARG A N 1
ATOM 727 C CA . ARG A 1 96 ? 5.301 3.211 4.236 1.00 85.88 96 ARG A CA 1
ATOM 728 C C . ARG A 1 96 ? 6.317 4.328 4.430 1.00 85.88 96 ARG A C 1
ATOM 730 O O . ARG A 1 96 ? 5.983 5.364 4.991 1.00 85.88 96 ARG A O 1
ATOM 737 N N . GLN A 1 97 ? 7.524 4.156 3.898 1.00 89.00 97 GLN A N 1
ATOM 738 C CA . GLN A 1 97 ? 8.547 5.194 3.926 1.00 89.00 97 GLN A CA 1
ATOM 739 C C . GLN A 1 97 ? 8.108 6.451 3.154 1.00 89.00 97 GLN A C 1
ATOM 741 O O . GLN A 1 97 ? 8.197 7.554 3.688 1.00 89.00 97 GLN A O 1
ATOM 746 N N . ILE A 1 98 ? 7.542 6.294 1.952 1.00 88.00 98 ILE A N 1
ATOM 747 C CA . ILE A 1 98 ? 6.969 7.406 1.174 1.00 88.00 98 ILE A CA 1
ATOM 748 C C . ILE A 1 98 ? 5.810 8.075 1.929 1.00 88.00 98 ILE A C 1
ATOM 750 O O . ILE A 1 98 ? 5.739 9.303 1.995 1.00 88.00 98 ILE A O 1
ATOM 754 N N . CYS A 1 99 ? 4.898 7.299 2.517 1.00 88.50 99 CYS A N 1
ATOM 755 C CA . CYS A 1 99 ? 3.756 7.824 3.264 1.00 88.50 99 CYS A CA 1
ATOM 756 C C . CYS A 1 99 ? 4.182 8.573 4.531 1.00 88.50 99 CYS A C 1
ATOM 758 O O . CYS A 1 99 ? 3.573 9.591 4.857 1.00 88.50 99 CYS A O 1
ATOM 760 N N . SER A 1 100 ? 5.242 8.118 5.199 1.00 87.00 100 SER A N 1
ATOM 761 C CA . SER A 1 100 ? 5.859 8.818 6.326 1.00 87.00 100 SER A CA 1
ATOM 762 C C . SER A 1 100 ? 6.451 10.159 5.885 1.00 87.00 100 SER A C 1
ATOM 764 O O . SER A 1 100 ? 6.147 11.187 6.486 1.00 87.00 100 SER A O 1
ATOM 766 N N . TRP A 1 101 ? 7.201 10.191 4.778 1.00 89.56 101 TRP A N 1
ATOM 767 C CA . TRP A 1 101 ? 7.763 11.435 4.233 1.00 89.56 101 TRP A CA 1
ATOM 768 C C . TRP A 1 101 ? 6.701 12.448 3.800 1.00 89.56 101 TRP A C 1
ATOM 770 O O . TRP A 1 101 ? 6.906 13.652 3.913 1.00 89.56 101 TRP A O 1
ATOM 780 N N . THR A 1 102 ? 5.565 11.965 3.303 1.00 87.75 102 THR A N 1
ATOM 781 C CA . THR A 1 102 ? 4.486 12.802 2.757 1.00 87.75 102 THR A CA 1
ATOM 782 C C . THR A 1 102 ? 3.377 13.108 3.765 1.00 87.75 102 THR A C 1
ATOM 784 O O . THR A 1 102 ? 2.406 13.774 3.413 1.00 87.75 102 THR A O 1
ATOM 787 N N . SER A 1 103 ? 3.488 12.641 5.016 1.00 87.50 103 SER A N 1
ATOM 788 C CA . SER A 1 103 ? 2.412 12.712 6.026 1.00 87.50 103 SER A CA 1
ATOM 789 C C . SER A 1 103 ? 1.070 12.107 5.561 1.00 87.50 103 SER A C 1
ATOM 791 O O . SER A 1 103 ? -0.011 12.492 6.033 1.00 87.50 103 SER A O 1
ATOM 793 N N . ALA A 1 104 ? 1.132 11.170 4.607 1.00 87.31 104 ALA A N 1
ATOM 794 C CA . ALA A 1 104 ? -0.025 10.448 4.084 1.00 87.31 104 ALA A CA 1
ATOM 795 C C . ALA A 1 104 ? -0.461 9.313 5.021 1.00 87.31 104 ALA A C 1
ATOM 797 O O . ALA A 1 104 ? -1.635 8.949 5.046 1.00 87.31 104 ALA A O 1
ATOM 798 N N . GLU A 1 105 ? 0.471 8.776 5.808 1.00 89.44 105 GLU A N 1
ATOM 799 C CA . GLU A 1 105 ? 0.156 7.881 6.916 1.00 89.44 105 GLU A CA 1
ATOM 800 C C . GLU A 1 105 ? -0.406 8.679 8.100 1.00 89.44 105 GLU A C 1
ATOM 802 O O . GLU A 1 105 ? 0.126 9.731 8.468 1.00 89.44 105 GLU A O 1
ATOM 807 N N . LYS A 1 106 ? -1.489 8.184 8.705 1.00 90.88 106 LYS A N 1
ATOM 808 C CA . LYS A 1 106 ? -2.028 8.739 9.950 1.00 90.88 106 LYS A CA 1
ATOM 809 C C . LYS A 1 106 ? -1.668 7.811 11.096 1.00 90.88 106 LYS A C 1
ATOM 811 O O . LYS A 1 106 ? -2.223 6.724 11.195 1.00 90.88 106 LYS A O 1
ATOM 816 N N . CYS A 1 107 ? -0.751 8.243 11.953 1.00 91.25 107 CYS A N 1
ATOM 817 C CA . CYS A 1 107 ? -0.315 7.456 13.103 1.00 91.25 107 CYS A CA 1
ATOM 818 C C . CYS A 1 107 ? -1.123 7.793 14.355 1.00 91.25 107 CYS A C 1
ATOM 820 O O . CYS A 1 107 ? -1.551 8.937 14.518 1.00 91.25 107 CYS A O 1
ATOM 822 N N . ASN A 1 108 ? -1.264 6.828 15.264 1.00 90.31 108 ASN A N 1
ATOM 823 C CA . ASN A 1 108 ? -1.856 7.016 16.593 1.00 90.31 108 ASN A CA 1
ATOM 824 C C . ASN A 1 108 ? -3.250 7.668 16.563 1.00 90.31 108 ASN A C 1
ATOM 826 O O . ASN A 1 108 ? -3.525 8.626 17.285 1.00 90.31 108 ASN A O 1
ATOM 830 N N . GLN A 1 109 ? -4.121 7.184 15.684 1.00 91.19 109 GLN A N 1
ATOM 831 C CA . GLN A 1 109 ? -5.477 7.694 15.524 1.00 91.19 109 GLN A CA 1
ATOM 832 C C . GLN A 1 109 ? -6.465 6.882 16.355 1.00 91.19 109 GLN A C 1
ATOM 834 O O . GLN A 1 109 ? -6.509 5.659 16.250 1.00 91.19 109 GLN A O 1
ATOM 839 N N . ALA A 1 110 ? -7.306 7.575 17.120 1.00 89.38 110 ALA A N 1
ATOM 840 C CA . ALA A 1 110 ? -8.506 6.978 17.686 1.00 89.38 110 ALA A CA 1
ATOM 841 C C . ALA A 1 110 ? -9.606 6.956 16.618 1.00 89.38 110 ALA A C 1
ATOM 843 O O . ALA A 1 110 ? -9.986 8.000 16.082 1.00 89.38 110 ALA A O 1
ATOM 844 N N . ILE A 1 111 ? -10.124 5.771 16.304 1.00 86.81 111 ILE A N 1
ATOM 845 C CA . ILE A 1 111 ? -11.167 5.610 15.289 1.00 86.81 111 ILE A CA 1
ATOM 846 C C . ILE A 1 111 ? -12.524 5.723 15.976 1.00 86.81 111 ILE A C 1
ATOM 848 O O . ILE A 1 111 ? -12.907 4.849 16.753 1.00 86.81 111 ILE A O 1
ATOM 852 N N . LYS A 1 112 ? -13.245 6.813 15.701 1.00 86.31 112 LYS A N 1
ATOM 853 C CA . LYS A 1 112 ? -14.622 6.995 16.171 1.00 86.31 112 LYS A CA 1
ATOM 854 C C . LYS A 1 112 ? -15.551 6.055 15.401 1.00 86.31 112 LYS A C 1
ATOM 856 O O . LYS A 1 112 ? -15.481 5.985 14.176 1.00 86.31 112 LYS A O 1
ATOM 861 N N . VAL A 1 113 ? -16.424 5.365 16.124 1.00 83.38 113 VAL A N 1
ATOM 862 C CA . VAL A 1 113 ? -17.470 4.522 15.546 1.00 83.38 113 VAL A CA 1
ATOM 863 C C . VAL A 1 113 ? -18.674 5.395 15.218 1.00 83.38 113 VAL A C 1
ATOM 865 O O . VAL A 1 113 ? -19.111 6.201 16.044 1.00 83.38 113 VAL A O 1
ATOM 868 N N . ASP A 1 114 ? -19.185 5.244 14.000 1.00 83.19 114 ASP A N 1
ATOM 869 C CA . ASP A 1 114 ? -20.444 5.858 13.595 1.00 83.19 114 ASP A CA 1
ATOM 870 C C . ASP A 1 114 ? -21.606 5.036 14.161 1.00 83.19 114 ASP A C 1
ATOM 872 O O . ASP A 1 114 ? -21.685 3.826 13.940 1.00 83.19 114 ASP A O 1
ATOM 876 N N . SER A 1 115 ? -22.448 5.664 14.978 1.00 81.81 115 SER A N 1
ATOM 877 C CA . SER A 1 115 ? -23.529 4.990 15.697 1.00 81.81 115 SER A CA 1
ATOM 878 C C . SER A 1 115 ? -24.630 5.975 16.069 1.00 81.81 115 SER A C 1
ATOM 880 O O . SER A 1 115 ? -24.325 7.114 16.422 1.00 81.81 115 SER A O 1
ATOM 882 N N . ASP A 1 116 ? -25.870 5.494 16.143 1.00 85.12 116 ASP A N 1
ATOM 883 C CA . ASP A 1 116 ? -27.033 6.288 16.570 1.00 85.12 116 ASP A CA 1
ATOM 884 C C . ASP A 1 116 ? -27.065 6.584 18.080 1.00 85.12 116 ASP A C 1
ATOM 886 O O . ASP A 1 116 ? -27.995 7.212 18.589 1.00 85.12 116 ASP A O 1
ATOM 890 N N . THR A 1 117 ? -26.071 6.116 18.839 1.00 81.75 117 THR A N 1
ATOM 891 C CA . THR A 1 117 ? -26.020 6.369 20.279 1.00 81.75 117 THR A CA 1
ATOM 892 C C . THR A 1 117 ? -25.612 7.817 20.557 1.00 81.75 117 THR A C 1
ATOM 894 O O . THR A 1 117 ? -24.768 8.386 19.867 1.00 81.75 117 THR A O 1
ATOM 897 N N . ALA A 1 118 ? -26.146 8.401 21.632 1.00 83.12 118 ALA A N 1
ATOM 898 C CA . ALA A 1 118 ? -25.714 9.721 22.102 1.00 83.12 118 ALA A CA 1
ATOM 899 C C . ALA A 1 118 ? -24.265 9.730 22.638 1.00 83.12 118 ALA A C 1
ATOM 901 O O . ALA A 1 118 ? -23.685 10.795 22.855 1.00 83.12 118 ALA A O 1
ATOM 902 N N . LEU A 1 119 ? -23.681 8.551 22.877 1.00 83.12 119 LEU A N 1
ATOM 903 C CA . LEU A 1 119 ? -22.326 8.394 23.385 1.00 83.12 119 LEU A CA 1
ATOM 904 C C . LEU A 1 119 ? -21.322 8.401 22.232 1.00 83.12 119 LEU A C 1
ATOM 906 O O . LEU A 1 119 ? -21.557 7.861 21.154 1.00 83.12 119 LEU A O 1
ATOM 910 N N . THR A 1 120 ? -20.155 8.997 22.472 1.00 84.06 120 THR A N 1
ATOM 911 C CA . THR A 1 120 ? -19.056 8.916 21.507 1.00 84.06 120 THR A CA 1
ATOM 912 C C . THR A 1 120 ? -18.345 7.584 21.681 1.00 84.06 120 THR A C 1
ATOM 914 O O . THR A 1 120 ? -17.687 7.359 22.690 1.00 84.06 120 THR A O 1
ATOM 917 N N . LEU A 1 121 ? -18.478 6.713 20.688 1.00 86.00 121 LEU A N 1
ATOM 918 C CA . LEU A 1 121 ? -17.881 5.387 20.685 1.00 86.00 121 LEU A CA 1
ATOM 919 C C . LEU A 1 121 ? -16.560 5.371 19.909 1.00 86.00 121 LEU A C 1
ATOM 921 O O . LEU A 1 121 ? -16.418 6.048 18.889 1.00 86.00 121 LEU A O 1
ATOM 925 N N . TYR A 1 122 ? -15.605 4.574 20.375 1.00 86.25 122 TYR A N 1
ATOM 926 C CA . TYR A 1 122 ? -14.286 4.401 19.775 1.00 86.25 122 TYR A CA 1
ATOM 927 C C . TYR A 1 122 ? -13.934 2.927 19.630 1.00 86.25 122 TYR A C 1
ATOM 929 O O . TYR A 1 122 ? -14.283 2.107 20.480 1.00 86.25 122 TYR A O 1
ATOM 937 N N . LEU A 1 123 ? -13.198 2.609 18.570 1.00 86.38 123 LEU A N 1
ATOM 938 C CA . LEU A 1 123 ? -12.614 1.291 18.372 1.00 86.38 123 LEU A CA 1
ATOM 939 C C . LEU A 1 123 ? -11.492 1.052 19.394 1.00 86.38 123 LEU A C 1
ATOM 941 O O . LEU A 1 123 ? -10.685 1.943 19.663 1.00 86.38 123 LEU A O 1
ATOM 945 N N . THR A 1 124 ? -11.426 -0.157 19.940 1.00 86.94 124 THR A N 1
ATOM 946 C CA . THR A 1 124 ? -10.329 -0.620 20.797 1.00 86.94 124 THR A CA 1
ATOM 947 C C . THR A 1 124 ? -10.014 -2.075 20.495 1.00 86.94 124 THR A C 1
ATOM 949 O O . THR A 1 124 ? -10.864 -2.801 19.980 1.00 86.94 124 THR A O 1
ATOM 952 N N . PHE A 1 125 ? -8.822 -2.532 20.850 1.00 83.06 125 PHE A N 1
ATOM 953 C CA . PHE A 1 125 ? -8.483 -3.948 20.813 1.00 83.06 125 PHE A CA 1
ATOM 954 C C . PHE A 1 125 ? -8.451 -4.564 22.212 1.00 83.06 125 PHE A C 1
ATOM 956 O O . PHE A 1 125 ? -7.740 -4.077 23.090 1.00 83.06 125 PHE A O 1
ATOM 963 N N . SER A 1 126 ? -9.158 -5.681 22.394 1.00 81.00 126 SER A N 1
ATOM 964 C CA . SER A 1 126 ? -9.068 -6.505 23.600 1.00 81.00 126 SER A CA 1
ATOM 965 C C . SER A 1 126 ? -7.887 -7.466 23.485 1.00 81.00 126 SER A C 1
ATOM 967 O O . SER A 1 126 ? -7.893 -8.390 22.669 1.00 81.00 126 SER A O 1
ATOM 969 N N . GLU A 1 127 ? -6.863 -7.279 24.321 1.00 78.81 127 GLU A N 1
ATOM 970 C CA . GLU A 1 127 ? -5.729 -8.209 24.366 1.00 78.81 127 GLU A CA 1
ATOM 971 C C . GLU A 1 127 ? -6.103 -9.586 24.904 1.00 78.81 127 GLU A C 1
ATOM 973 O O . GLU A 1 127 ? -5.458 -10.567 24.529 1.00 78.81 127 GLU A O 1
ATOM 978 N N . THR A 1 128 ? -7.132 -9.650 25.746 1.00 80.44 128 THR A N 1
ATOM 979 C CA . THR A 1 128 ? -7.654 -10.885 26.333 1.00 80.44 128 THR A CA 1
ATOM 980 C C . THR A 1 128 ? -8.371 -11.717 25.281 1.00 80.44 128 THR A C 1
ATOM 982 O O . THR A 1 128 ? -8.046 -12.886 25.088 1.00 80.44 128 THR A O 1
ATOM 985 N N . ASP A 1 129 ? -9.293 -11.095 24.545 1.00 76.69 129 ASP A N 1
ATOM 986 C CA . ASP A 1 129 ? -10.158 -11.804 23.595 1.00 76.69 129 ASP A CA 1
ATOM 987 C C . ASP A 1 129 ? -9.531 -11.920 22.204 1.00 76.69 129 ASP A C 1
ATOM 989 O O . ASP A 1 129 ? -10.012 -12.673 21.361 1.00 76.69 129 ASP A O 1
ATOM 993 N N . LYS A 1 130 ? -8.448 -11.172 21.957 1.00 77.88 130 LYS A N 1
ATOM 994 C CA . LYS A 1 130 ? -7.778 -11.042 20.656 1.00 77.88 130 LYS A CA 1
ATOM 995 C C . LYS A 1 130 ? -8.715 -10.552 19.542 1.00 77.88 130 LYS A C 1
ATOM 997 O O . LYS A 1 130 ? -8.578 -10.951 18.385 1.00 77.88 130 LYS A O 1
ATOM 1002 N N . LEU A 1 131 ? -9.646 -9.664 19.891 1.00 77.94 131 LEU A N 1
ATOM 1003 C CA . LEU A 1 131 ? -10.671 -9.113 19.002 1.00 77.94 131 LEU A CA 1
ATOM 1004 C C . LEU A 1 131 ? -10.749 -7.587 19.127 1.00 77.94 131 LEU A C 1
ATOM 1006 O O . LEU A 1 131 ? -10.446 -7.021 20.181 1.00 77.94 131 LEU A O 1
ATOM 1010 N N . LEU A 1 132 ? -11.199 -6.921 18.058 1.00 78.94 132 LEU A N 1
ATOM 1011 C CA . LEU A 1 132 ? -11.609 -5.517 18.143 1.00 78.94 132 LEU A CA 1
ATOM 1012 C C . LEU A 1 132 ? -12.991 -5.400 18.795 1.00 78.94 132 LEU A C 1
ATOM 1014 O O . LEU A 1 132 ? -13.907 -6.159 18.480 1.00 78.94 132 LEU A O 1
ATOM 1018 N N . GLY A 1 133 ? -13.128 -4.415 19.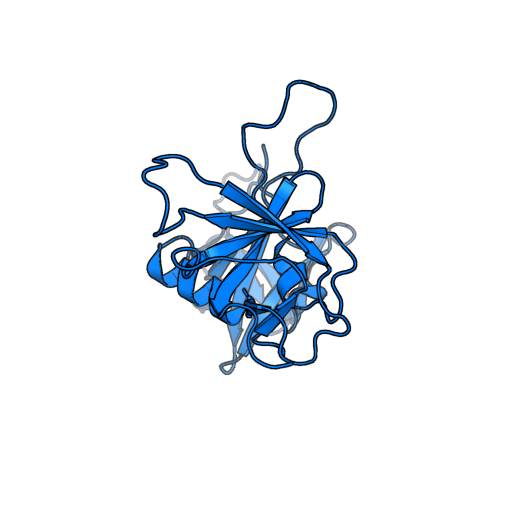674 1.00 78.00 133 GLY A N 1
ATOM 1019 C CA . GLY A 1 133 ? -14.359 -4.036 20.355 1.00 78.00 133 GLY A CA 1
ATOM 1020 C C . GLY A 1 133 ? -14.601 -2.529 20.284 1.00 78.00 133 GLY A C 1
ATOM 1021 O O . GLY A 1 133 ? -13.852 -1.783 19.649 1.00 78.00 133 GLY A O 1
ATOM 1022 N N . VAL A 1 134 ? -15.663 -2.075 20.948 1.00 81.50 134 VAL A N 1
ATOM 1023 C CA . VAL A 1 134 ? -16.089 -0.671 20.960 1.00 81.50 134 VAL A CA 1
ATOM 1024 C C . VAL A 1 134 ? -16.245 -0.192 22.400 1.00 81.50 134 VAL A C 1
ATOM 1026 O O . VAL A 1 134 ? -16.864 -0.874 23.212 1.00 81.50 134 VAL A O 1
ATOM 1029 N N . VAL A 1 135 ? -15.690 0.978 22.717 1.00 81.81 135 VAL A N 1
ATOM 1030 C CA . VAL A 1 135 ? -15.706 1.577 24.063 1.00 81.81 135 VAL A CA 1
ATOM 1031 C C . VAL A 1 135 ? -16.116 3.047 24.026 1.00 81.81 135 VAL A C 1
ATOM 1033 O O . VAL A 1 135 ? -15.952 3.726 23.017 1.00 81.81 135 VAL A O 1
ATOM 1036 N N . VAL A 1 136 ? -16.625 3.565 25.146 1.00 77.44 136 VAL A N 1
ATOM 1037 C CA . VAL A 1 136 ? -17.172 4.934 25.262 1.00 77.44 136 VAL A CA 1
ATOM 1038 C C . VAL A 1 136 ? -16.089 6.014 25.443 1.00 77.44 136 VAL A C 1
ATOM 1040 O O . VAL A 1 136 ? -16.433 7.188 25.384 1.00 77.44 136 VAL A O 1
ATOM 1043 N N . LYS A 1 137 ? -14.805 5.622 25.615 1.00 69.75 137 LYS A N 1
ATOM 1044 C CA . LYS A 1 137 ? -13.536 6.412 25.557 1.00 69.75 137 LYS A CA 1
ATOM 1045 C C . LYS A 1 137 ? -12.503 6.007 26.628 1.00 69.75 137 LYS A C 1
ATOM 1047 O O . LYS A 1 137 ? -11.351 6.410 26.532 1.00 69.75 137 LYS A O 1
ATOM 1052 N N . GLU A 1 138 ? -12.879 5.184 27.603 1.00 58.56 138 GLU A N 1
ATOM 1053 C CA . GLU A 1 138 ? -12.019 4.795 28.733 1.00 58.56 138 GLU A CA 1
ATOM 1054 C C . GLU A 1 138 ? -11.496 3.359 28.584 1.00 58.56 138 GLU A C 1
ATOM 1056 O O . GLU A 1 138 ? -11.918 2.459 29.302 1.00 58.56 138 GLU A O 1
ATOM 1061 N N . ALA A 1 139 ? -10.598 3.104 27.627 1.00 61.56 139 ALA A N 1
ATOM 1062 C CA . ALA A 1 139 ? -9.746 1.924 27.774 1.00 61.56 139 ALA A CA 1
ATOM 1063 C C . ALA A 1 139 ? -8.707 2.218 28.866 1.00 61.56 139 ALA A C 1
ATOM 1065 O O . ALA A 1 139 ? -8.062 3.267 28.814 1.00 61.56 139 ALA A O 1
ATOM 1066 N N . ASP A 1 140 ? -8.499 1.282 29.798 1.00 68.94 140 ASP A N 1
ATOM 1067 C CA . ASP A 1 140 ? -7.477 1.395 30.856 1.00 68.94 140 ASP A CA 1
ATOM 1068 C C . ASP A 1 140 ? -6.086 1.703 30.283 1.00 68.94 140 ASP A C 1
ATOM 1070 O O . ASP A 1 140 ? -5.281 2.415 30.882 1.00 68.94 140 ASP A O 1
ATOM 1074 N N . ASN A 1 141 ? -5.824 1.195 29.076 1.00 76.19 141 ASN A N 1
ATOM 1075 C CA . ASN A 1 141 ? -4.659 1.535 28.283 1.00 76.19 141 ASN A CA 1
ATOM 1076 C C . ASN A 1 141 ? -5.080 2.243 26.979 1.00 76.19 141 ASN A C 1
ATOM 1078 O O . ASN A 1 141 ? -5.512 1.573 26.033 1.00 76.19 141 ASN A O 1
ATOM 1082 N N . PRO A 1 142 ? -4.884 3.572 26.874 1.00 79.50 142 PRO A N 1
ATOM 1083 C CA . PRO A 1 142 ? -5.196 4.336 25.669 1.00 79.50 142 PRO A CA 1
ATOM 1084 C C . PRO A 1 142 ? -4.509 3.815 24.404 1.00 79.50 142 PRO A C 1
ATOM 1086 O O . PRO A 1 142 ? -5.063 3.968 23.319 1.00 79.50 142 PRO A O 1
ATOM 1089 N N . ALA A 1 143 ? -3.344 3.163 24.511 1.00 82.62 143 ALA A N 1
ATOM 1090 C CA . ALA A 1 143 ? -2.629 2.615 23.356 1.00 82.62 143 ALA A CA 1
ATOM 1091 C C . ALA A 1 143 ? -3.441 1.546 22.604 1.00 82.62 143 ALA A C 1
ATOM 1093 O O . ALA A 1 143 ? -3.294 1.410 21.391 1.00 82.62 143 ALA A O 1
ATOM 1094 N N . LEU A 1 144 ? -4.348 0.840 23.290 1.00 83.75 144 LEU A N 1
ATOM 1095 C CA . LEU A 1 144 ? -5.234 -0.157 22.676 1.00 83.75 144 LEU A CA 1
ATOM 1096 C C . LEU A 1 144 ? -6.269 0.464 21.729 1.00 83.75 144 LEU A C 1
ATOM 1098 O O . LEU A 1 144 ? -6.817 -0.237 20.878 1.00 83.75 144 LEU A O 1
ATOM 1102 N N . MET A 1 145 ? -6.503 1.772 21.851 1.00 86.25 145 MET A N 1
ATOM 1103 C CA . MET A 1 145 ? -7.432 2.547 21.030 1.00 86.25 145 MET A CA 1
ATOM 1104 C C . MET A 1 145 ? -6.744 3.315 19.895 1.00 86.25 145 MET A C 1
ATOM 1106 O O . MET A 1 145 ? -7.419 3.997 19.123 1.00 86.25 145 MET A O 1
ATOM 1110 N N . LEU A 1 146 ? -5.411 3.264 19.810 1.00 89.75 146 LEU A N 1
ATOM 1111 C CA . LEU A 1 146 ? -4.633 4.023 18.835 1.00 89.75 146 LEU A CA 1
ATOM 1112 C C . LEU A 1 146 ? -4.228 3.131 17.666 1.00 89.75 146 LEU A C 1
ATOM 1114 O O . LEU A 1 146 ? -3.553 2.119 17.841 1.00 89.75 146 LEU A O 1
ATOM 1118 N N . PHE A 1 147 ? -4.609 3.545 16.463 1.00 90.94 147 PHE A N 1
ATOM 1119 C CA . PHE A 1 147 ? -4.380 2.813 15.224 1.00 90.94 147 PHE A CA 1
ATOM 1120 C C . PHE A 1 147 ? -3.573 3.647 14.238 1.00 90.94 147 PHE A C 1
ATOM 1122 O O . PHE A 1 147 ? -3.713 4.870 14.157 1.00 90.94 147 PHE A O 1
ATOM 1129 N N . ASN A 1 148 ? -2.751 2.975 13.445 1.00 91.75 148 ASN A N 1
ATOM 1130 C CA . ASN A 1 148 ? -2.098 3.570 12.293 1.00 91.75 148 ASN A CA 1
ATOM 1131 C C . ASN A 1 148 ? -2.919 3.258 11.040 1.00 91.75 148 ASN A C 1
ATOM 1133 O O . ASN A 1 148 ? -3.399 2.139 10.860 1.00 91.75 148 ASN A O 1
ATOM 1137 N N . ILE A 1 149 ? -3.083 4.251 10.171 1.00 90.75 149 ILE A N 1
ATOM 1138 C CA . ILE A 1 149 ? -3.923 4.169 8.977 1.00 90.75 149 ILE A CA 1
ATOM 1139 C C . ILE A 1 149 ? -3.072 4.505 7.754 1.00 90.75 149 ILE A C 1
ATOM 1141 O O . ILE A 1 149 ? -2.504 5.597 7.656 1.00 90.75 149 ILE A O 1
ATOM 1145 N N . LEU A 1 150 ? -3.017 3.568 6.808 1.00 90.06 150 LEU A N 1
ATOM 1146 C CA . LEU A 1 150 ? -2.251 3.671 5.569 1.00 90.06 150 LEU A CA 1
ATOM 1147 C C . LEU A 1 150 ? -3.188 3.579 4.351 1.00 90.06 150 LEU A C 1
ATOM 1149 O O . LEU A 1 150 ? -3.996 2.647 4.277 1.00 90.06 150 LEU A O 1
ATOM 1153 N N . PRO A 1 151 ? -3.091 4.486 3.360 1.00 85.81 151 PRO A N 1
ATOM 1154 C CA . PRO A 1 151 ? -3.826 4.335 2.109 1.00 85.81 151 PRO A CA 1
ATOM 1155 C C . PRO A 1 151 ? -3.324 3.105 1.343 1.00 85.81 151 PRO A C 1
ATOM 1157 O O . PRO A 1 151 ? -2.131 2.954 1.092 1.00 85.81 151 PRO A O 1
ATOM 1160 N N . ALA A 1 152 ? -4.243 2.225 0.952 1.00 83.38 152 ALA A N 1
ATOM 1161 C CA . ALA A 1 152 ? -3.928 0.980 0.250 1.00 83.38 152 ALA A CA 1
ATOM 1162 C C . ALA A 1 152 ? -4.498 0.923 -1.174 1.00 83.38 152 ALA A C 1
ATOM 1164 O O . ALA A 1 152 ? -4.026 0.164 -2.024 1.00 83.38 152 ALA A O 1
ATOM 1165 N N . TYR A 1 153 ? -5.540 1.706 -1.436 1.00 80.19 153 TYR A N 1
ATOM 1166 C CA . TYR A 1 153 ? -6.060 1.962 -2.770 1.00 80.19 153 TYR A CA 1
ATOM 1167 C C . TYR A 1 153 ? -6.781 3.305 -2.761 1.00 80.19 153 TYR A C 1
ATOM 1169 O O . TYR A 1 153 ? -7.593 3.558 -1.875 1.00 80.19 153 TYR A O 1
ATOM 1177 N N . ALA A 1 154 ? -6.506 4.157 -3.740 1.00 70.25 154 ALA A N 1
ATOM 1178 C CA . ALA A 1 154 ? -7.233 5.400 -3.939 1.00 70.25 154 ALA A CA 1
ATOM 1179 C C . ALA A 1 154 ? -7.563 5.509 -5.435 1.00 70.25 154 ALA A C 1
ATOM 1181 O O . ALA A 1 154 ? -6.635 5.666 -6.230 1.00 70.25 154 ALA A O 1
ATOM 1182 N N . PRO A 1 155 ? -8.839 5.384 -5.842 1.00 64.75 155 PRO A N 1
ATOM 1183 C CA . PRO A 1 155 ? -9.214 5.564 -7.243 1.00 64.75 155 PRO A CA 1
ATOM 1184 C C . PRO A 1 155 ? -8.900 7.002 -7.691 1.00 64.75 155 PRO A C 1
ATOM 1186 O O . PRO A 1 155 ? -9.016 7.952 -6.908 1.00 64.75 155 PRO A O 1
ATOM 1189 N N . SER A 1 156 ? -8.536 7.193 -8.960 1.00 57.75 156 SER A N 1
ATOM 1190 C CA . SER A 1 156 ? -8.387 8.545 -9.505 1.00 57.75 156 SER A CA 1
ATOM 1191 C C . SER A 1 156 ? -9.772 9.190 -9.679 1.00 57.75 156 SER A C 1
ATOM 1193 O O . SER A 1 156 ? -10.697 8.576 -10.205 1.00 57.75 156 SER A O 1
ATOM 1195 N N . LYS A 1 157 ? -9.944 10.448 -9.250 1.00 54.19 157 LYS A N 1
ATOM 1196 C CA . LYS A 1 157 ? -11.228 11.180 -9.342 1.00 54.19 157 LYS A CA 1
ATOM 1197 C C . LYS A 1 157 ? -11.634 11.580 -10.781 1.00 54.19 157 LYS A C 1
ATOM 1199 O O . LYS A 1 157 ? -12.529 12.403 -10.938 1.00 54.19 157 LYS A O 1
ATOM 1204 N N . GLY A 1 158 ? -10.984 11.059 -11.827 1.00 47.56 158 GLY A N 1
ATOM 1205 C CA . GLY A 1 158 ? -10.994 11.691 -13.155 1.00 47.56 158 GLY A CA 1
ATOM 1206 C C . GLY A 1 158 ? -11.215 10.808 -14.384 1.00 47.56 158 GLY A C 1
ATOM 1207 O O . GLY A 1 158 ? -11.330 11.367 -15.471 1.00 47.56 158 GLY A O 1
ATOM 1208 N N . MET A 1 159 ? -11.304 9.478 -14.282 1.00 43.09 159 MET A N 1
ATOM 1209 C CA . MET A 1 159 ? -11.582 8.652 -15.466 1.00 43.09 159 MET A CA 1
ATOM 1210 C C . MET A 1 159 ? -13.084 8.464 -15.676 1.00 43.09 159 MET A C 1
ATOM 1212 O O . MET A 1 159 ? -13.687 7.555 -15.125 1.00 43.09 159 MET A O 1
ATOM 1216 N N . GLY A 1 160 ? -13.643 9.349 -16.504 1.00 38.25 160 GLY A N 1
ATOM 1217 C CA . GLY A 1 160 ? -14.724 9.031 -17.436 1.00 38.25 160 GLY A CA 1
ATOM 1218 C C . GLY A 1 160 ? -16.104 8.791 -16.833 1.00 38.25 160 GLY A C 1
ATOM 1219 O O . GLY A 1 160 ? -16.377 7.779 -16.204 1.00 38.25 160 GLY A O 1
ATOM 1220 N N . LYS A 1 161 ? -17.018 9.711 -17.135 1.00 39.69 161 LYS A N 1
ATOM 1221 C CA . LYS A 1 161 ? -18.465 9.566 -16.980 1.00 39.69 161 LYS A CA 1
ATOM 1222 C C . LYS A 1 161 ? -19.019 8.418 -17.845 1.00 39.69 161 LYS A C 1
ATOM 1224 O O . LYS A 1 161 ? -19.743 8.723 -18.771 1.00 39.69 161 LYS A O 1
ATOM 1229 N N . GLU A 1 162 ? -18.741 7.148 -17.573 1.00 39.75 162 GLU A N 1
ATOM 1230 C CA . GLU A 1 162 ? -19.585 6.036 -18.039 1.00 39.75 162 GLU A CA 1
ATOM 1231 C C . GLU A 1 162 ? -19.553 4.868 -17.040 1.00 39.75 162 GLU A C 1
ATOM 1233 O O . GLU A 1 162 ? -18.536 4.225 -16.824 1.00 39.75 162 GLU A O 1
ATOM 1238 N N . VAL A 1 163 ? -20.723 4.644 -16.430 1.00 39.62 163 VAL A N 1
ATOM 1239 C CA . VAL A 1 163 ? -21.231 3.400 -15.827 1.00 39.62 163 VAL A CA 1
ATOM 1240 C C . VAL A 1 163 ? -20.343 2.696 -14.786 1.00 39.62 163 VAL A C 1
ATOM 1242 O O . VAL A 1 163 ? -19.530 1.832 -15.088 1.00 39.62 163 VAL A O 1
ATOM 1245 N N . GLY A 1 164 ? -20.654 2.953 -13.512 1.00 40.12 164 GLY A N 1
ATOM 1246 C CA . GLY A 1 164 ? -20.267 2.104 -12.381 1.00 40.12 164 GLY A CA 1
ATOM 1247 C C . GLY A 1 164 ? -19.683 2.917 -11.235 1.00 40.12 164 GLY A C 1
ATOM 1248 O O . GLY A 1 164 ? -18.770 3.708 -11.432 1.00 40.12 164 GLY A O 1
ATOM 1249 N N . LYS A 1 165 ? -20.225 2.753 -10.024 1.00 47.12 165 LYS A N 1
ATOM 1250 C CA . LYS A 1 165 ? -19.693 3.362 -8.795 1.00 47.12 165 LYS A CA 1
ATOM 1251 C C . LYS A 1 165 ? -18.176 3.134 -8.742 1.00 47.12 165 LYS A C 1
ATOM 1253 O O . LYS A 1 165 ? -17.753 1.984 -8.650 1.00 47.12 165 LYS A O 1
ATOM 1258 N N . GLY A 1 166 ? -17.375 4.200 -8.824 1.00 55.06 166 GLY A N 1
ATOM 1259 C CA . GLY A 1 166 ? -15.923 4.089 -8.676 1.00 55.06 166 GLY A CA 1
ATOM 1260 C C . GLY A 1 166 ? -15.588 3.333 -7.389 1.00 55.06 166 GLY A C 1
ATOM 1261 O O . GLY A 1 166 ? -16.247 3.536 -6.366 1.00 55.06 166 GLY A O 1
ATOM 1262 N N . LEU A 1 167 ? -14.618 2.417 -7.446 1.00 63.09 167 LEU A N 1
ATOM 1263 C CA . LEU A 1 167 ? -14.227 1.619 -6.282 1.00 63.09 167 LEU A CA 1
ATOM 1264 C C . LEU A 1 167 ? -13.840 2.553 -5.127 1.00 63.09 167 LEU A C 1
ATOM 1266 O O . LEU A 1 167 ? -13.013 3.431 -5.346 1.00 63.09 167 LEU A O 1
ATOM 1270 N N . PRO A 1 168 ? -14.386 2.392 -3.910 1.00 73.00 168 PRO A N 1
ATOM 1271 C CA . PRO A 1 168 ? -14.076 3.292 -2.806 1.00 73.00 168 PRO A CA 1
ATOM 1272 C C . PRO A 1 168 ? -12.585 3.238 -2.462 1.00 73.00 168 PRO A C 1
ATOM 1274 O O . PRO A 1 168 ? -11.936 2.192 -2.590 1.00 73.00 168 PRO A O 1
ATOM 1277 N N . ALA A 1 169 ? -12.043 4.357 -1.974 1.00 79.38 169 ALA A N 1
ATOM 1278 C CA . ALA A 1 169 ? -10.712 4.347 -1.383 1.00 79.38 169 ALA A CA 1
ATOM 1279 C C .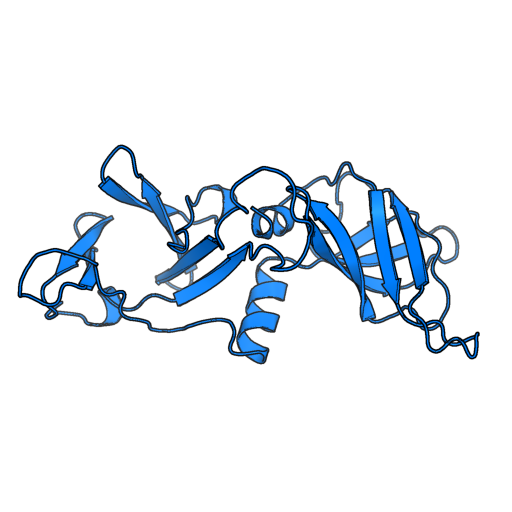 ALA A 1 169 ? -10.665 3.304 -0.255 1.00 79.38 169 ALA A C 1
ATOM 1281 O O . ALA A 1 169 ? -11.617 3.158 0.514 1.00 79.38 169 ALA A O 1
ATOM 1282 N N . CYS A 1 170 ? -9.572 2.553 -0.184 1.00 84.38 170 CYS A N 1
ATOM 1283 C CA . CYS A 1 170 ? -9.363 1.508 0.804 1.00 84.38 170 CYS A CA 1
ATOM 1284 C C . CYS A 1 170 ? -8.134 1.829 1.650 1.00 84.38 170 CYS A C 1
ATOM 1286 O O . CYS A 1 170 ? -7.101 2.264 1.131 1.00 84.38 170 CYS A O 1
ATOM 1288 N N . PHE A 1 171 ? -8.236 1.544 2.941 1.00 86.31 171 PHE A N 1
ATOM 1289 C CA . PHE A 1 171 ? -7.212 1.819 3.936 1.00 86.31 171 PHE A CA 1
ATOM 1290 C C . PHE A 1 171 ? -6.855 0.546 4.696 1.00 86.31 171 PHE A C 1
ATOM 1292 O O . PHE A 1 171 ? -7.729 -0.234 5.080 1.00 86.31 171 PHE A O 1
ATOM 1299 N N . GLY A 1 172 ? -5.560 0.343 4.908 1.00 89.31 172 GLY A N 1
ATOM 1300 C CA . GLY A 1 172 ? -5.069 -0.606 5.894 1.00 89.31 172 GLY A CA 1
ATOM 1301 C C . GLY A 1 172 ? -5.018 0.058 7.257 1.00 89.31 172 GLY A C 1
ATOM 1302 O O . GLY A 1 172 ? -4.477 1.155 7.387 1.00 89.31 172 GLY A O 1
ATOM 1303 N N . ILE A 1 173 ? -5.590 -0.614 8.247 1.00 89.75 173 ILE A N 1
ATOM 1304 C CA . ILE A 1 173 ? -5.537 -0.219 9.651 1.00 89.75 173 ILE A CA 1
ATOM 1305 C C . ILE A 1 173 ? -4.628 -1.230 10.345 1.00 89.75 173 ILE A C 1
ATOM 1307 O O . ILE A 1 173 ? -4.702 -2.427 10.051 1.00 89.75 173 ILE A O 1
ATOM 1311 N N . TYR A 1 174 ? -3.701 -0.750 11.164 1.00 90.50 174 TYR A N 1
ATOM 1312 C CA . TYR A 1 174 ? -2.733 -1.612 11.825 1.00 90.50 174 TYR A CA 1
ATOM 1313 C C . TYR A 1 174 ? -2.226 -1.021 13.138 1.00 90.50 174 TYR A C 1
ATOM 1315 O O . TYR A 1 174 ? -2.306 0.186 13.380 1.00 90.50 174 TYR A O 1
ATOM 1323 N N . GLN A 1 175 ? -1.624 -1.875 13.959 1.00 89.06 175 GLN A N 1
ATOM 1324 C CA . GLN A 1 175 ? -0.928 -1.503 15.190 1.00 89.06 175 GLN A CA 1
ATOM 1325 C C . GLN A 1 175 ? 0.453 -2.167 15.240 1.00 89.06 175 GLN A C 1
ATOM 1327 O O . GLN A 1 175 ? 0.702 -3.167 14.560 1.00 89.06 175 GLN A O 1
ATOM 1332 N N . TYR A 1 176 ? 1.359 -1.599 16.036 1.00 86.06 176 TYR A N 1
ATOM 1333 C CA . TYR A 1 176 ? 2.613 -2.261 16.390 1.00 86.06 176 TYR A CA 1
ATOM 1334 C C . TYR A 1 176 ? 2.420 -3.042 17.686 1.00 86.06 176 TYR A C 1
ATOM 1336 O O . TYR A 1 176 ? 1.977 -2.468 18.679 1.00 86.06 176 TYR A O 1
ATOM 1344 N N . ARG A 1 177 ? 2.772 -4.328 17.680 1.00 78.44 177 ARG A N 1
ATOM 1345 C CA . ARG A 1 177 ? 2.765 -5.202 18.859 1.00 78.44 177 ARG A CA 1
ATOM 1346 C C . ARG A 1 177 ? 4.010 -6.062 18.858 1.00 78.44 177 ARG A C 1
ATOM 1348 O O . ARG A 1 177 ? 4.317 -6.665 17.834 1.00 78.44 177 ARG A O 1
ATOM 1355 N N . ASP A 1 178 ? 4.727 -6.085 19.977 1.00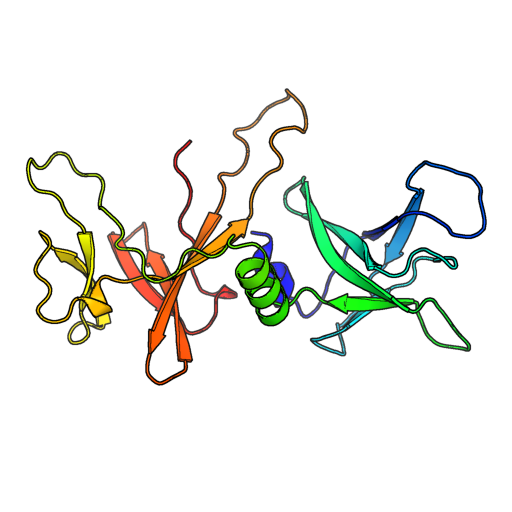 80.81 178 ASP A N 1
ATOM 1356 C CA . ASP A 1 178 ? 5.981 -6.834 20.119 1.00 80.81 178 ASP A CA 1
ATOM 1357 C C . ASP A 1 178 ? 6.957 -6.563 18.958 1.00 80.81 178 ASP A C 1
ATOM 1359 O O . ASP A 1 178 ? 7.512 -7.486 18.374 1.00 80.81 178 ASP A O 1
ATOM 1363 N N . GLU A 1 179 ? 7.089 -5.291 18.557 1.00 79.69 179 GLU A N 1
ATOM 1364 C CA . GLU A 1 179 ? 7.894 -4.821 17.408 1.00 79.69 179 GLU A CA 1
ATOM 1365 C C . GLU A 1 179 ? 7.411 -5.269 16.011 1.00 79.69 179 GLU A C 1
ATOM 1367 O O . GLU A 1 179 ? 7.990 -4.884 14.993 1.00 79.69 179 GLU A O 1
ATOM 1372 N N . HIS A 1 180 ? 6.304 -6.005 15.925 1.00 82.56 180 HIS A N 1
ATOM 1373 C CA . HIS A 1 180 ? 5.718 -6.478 14.675 1.00 82.56 180 HIS A CA 1
ATOM 1374 C C . HIS A 1 180 ? 4.483 -5.664 14.279 1.00 82.56 180 HIS A C 1
ATOM 1376 O O . HIS A 1 180 ? 3.730 -5.162 15.112 1.00 82.56 180 HIS A O 1
ATOM 1382 N N . VAL A 1 181 ? 4.256 -5.543 12.971 1.00 86.75 181 VAL A N 1
ATOM 1383 C CA . VAL A 1 181 ? 3.030 -4.945 12.430 1.00 86.75 181 VAL A CA 1
ATOM 1384 C C . VAL A 1 181 ? 1.928 -5.993 12.402 1.00 86.75 181 VAL A C 1
ATOM 1386 O O . VAL A 1 181 ? 2.102 -7.056 11.806 1.00 86.75 181 VAL A O 1
ATOM 1389 N N . GLN A 1 182 ? 0.775 -5.658 12.972 1.00 88.25 182 GLN A N 1
ATOM 1390 C CA . GLN A 1 182 ? -0.436 -6.465 12.881 1.00 88.25 182 GLN A CA 1
ATOM 1391 C C . GLN A 1 182 ? -1.551 -5.652 12.239 1.00 88.25 182 GLN A C 1
ATOM 1393 O O . GLN A 1 182 ? -1.867 -4.554 12.691 1.00 88.25 182 GLN A O 1
ATOM 1398 N N . TRP A 1 183 ? -2.113 -6.194 11.163 1.00 88.50 183 TRP A N 1
ATOM 1399 C CA . TRP A 1 183 ? -3.176 -5.569 10.389 1.00 88.50 183 TRP A CA 1
ATOM 1400 C C . TRP A 1 183 ? -4.539 -5.988 10.911 1.00 88.50 183 TRP A C 1
ATOM 1402 O O . TRP A 1 183 ? -4.784 -7.177 11.130 1.00 88.50 183 TRP A O 1
ATOM 1412 N N . ASP A 1 184 ? -5.443 -5.024 10.999 1.00 86.50 184 ASP A N 1
ATOM 1413 C CA . ASP A 1 184 ? -6.843 -5.276 11.292 1.00 86.50 184 ASP A CA 1
ATOM 1414 C C . ASP A 1 184 ? -7.543 -5.775 10.026 1.00 86.50 184 ASP A C 1
ATOM 1416 O O . ASP A 1 184 ? -7.592 -5.103 8.991 1.00 86.50 184 ASP A O 1
ATOM 1420 N N . SER A 1 185 ? -8.082 -6.988 10.102 1.00 84.19 185 SER A N 1
ATOM 1421 C CA . SER A 1 185 ? -8.858 -7.614 9.041 1.00 84.19 185 SER A CA 1
ATOM 1422 C C . SER A 1 185 ? -10.330 -7.611 9.424 1.00 84.19 185 SER A C 1
ATOM 1424 O O . SER A 1 185 ? -10.752 -8.364 10.305 1.00 84.19 185 SER A O 1
ATOM 1426 N N . TRP A 1 186 ? -11.125 -6.770 8.761 1.00 76.12 186 TRP A N 1
ATOM 1427 C CA . TRP A 1 186 ? -12.546 -6.654 9.076 1.00 76.12 186 TRP A CA 1
ATOM 1428 C C . TRP A 1 186 ? -13.372 -7.782 8.460 1.00 76.12 186 TRP A C 1
ATOM 1430 O O . TRP A 1 186 ? -13.500 -7.897 7.238 1.00 76.12 186 TRP A O 1
ATOM 1440 N N . ASN A 1 187 ? -14.001 -8.593 9.299 1.00 73.06 187 ASN A N 1
ATOM 1441 C CA . ASN A 1 187 ? -14.931 -9.621 8.882 1.00 73.06 187 ASN A CA 1
ATOM 1442 C C . ASN A 1 187 ? -16.375 -9.103 8.937 1.00 73.06 187 ASN A C 1
ATOM 1444 O O . ASN A 1 187 ? -17.051 -9.205 9.958 1.00 73.06 187 ASN A O 1
ATOM 1448 N N . VAL A 1 188 ? -16.840 -8.560 7.806 1.00 67.06 188 VAL A N 1
ATOM 1449 C CA . VAL A 1 188 ? -18.195 -7.998 7.654 1.00 67.06 188 VAL A CA 1
ATOM 1450 C C . VAL A 1 188 ? -19.278 -9.007 8.040 1.00 67.06 188 VAL A C 1
ATOM 1452 O O . VAL A 1 188 ? -20.213 -8.644 8.744 1.00 67.06 188 VAL A O 1
ATOM 1455 N N . ASP A 1 189 ? -19.122 -10.265 7.625 1.00 68.69 189 ASP A N 1
ATOM 1456 C CA . ASP A 1 189 ? -20.144 -11.307 7.785 1.00 68.69 189 ASP A CA 1
ATOM 1457 C C . ASP A 1 189 ? -20.391 -11.658 9.257 1.00 68.69 189 ASP A C 1
ATOM 1459 O O . ASP A 1 189 ? -21.491 -12.040 9.641 1.00 68.69 189 ASP A O 1
ATOM 1463 N N . PHE A 1 190 ? -19.359 -11.502 10.086 1.00 58.66 190 PHE A N 1
ATOM 1464 C CA . PHE A 1 190 ? -19.393 -11.844 11.504 1.00 58.66 190 PHE A CA 1
ATOM 1465 C C . PHE A 1 190 ? -19.277 -10.613 12.404 1.00 58.66 190 PHE A C 1
ATOM 1467 O O . PHE A 1 190 ? -19.112 -10.767 13.611 1.00 58.66 190 PHE A O 1
ATOM 1474 N N . THR A 1 191 ? -19.320 -9.397 11.842 1.00 67.06 191 THR A N 1
ATOM 1475 C CA . THR A 1 191 ? -19.169 -8.120 12.572 1.00 67.06 191 THR A CA 1
ATOM 1476 C C . THR A 1 191 ? -17.970 -8.089 13.529 1.00 67.06 191 THR A C 1
ATOM 1478 O O . THR A 1 191 ? -17.996 -7.436 14.566 1.00 67.06 191 THR A O 1
ATOM 1481 N N . THR A 1 192 ? -16.916 -8.826 13.193 1.00 67.75 192 THR A N 1
ATOM 1482 C CA . THR A 1 192 ? -15.712 -8.979 14.013 1.00 67.75 192 THR A CA 1
ATOM 1483 C C . THR A 1 192 ? -14.509 -8.513 13.225 1.00 67.75 192 THR A C 1
ATOM 1485 O O . THR A 1 192 ? -14.498 -8.559 11.997 1.00 67.75 192 THR A O 1
ATOM 1488 N N . ALA A 1 193 ? -13.459 -8.106 13.924 1.00 74.94 193 ALA A N 1
ATOM 1489 C CA . ALA A 1 193 ? -12.157 -7.936 13.310 1.00 74.94 193 ALA A CA 1
ATOM 1490 C C . ALA A 1 193 ? -11.157 -8.879 13.957 1.00 74.94 193 ALA A C 1
ATOM 1492 O O . ALA A 1 193 ? -11.183 -9.092 15.171 1.00 74.94 193 ALA A O 1
ATOM 1493 N N . THR A 1 194 ? -10.266 -9.410 13.135 1.00 80.25 194 THR A N 1
ATOM 1494 C CA . THR A 1 194 ? -9.158 -10.247 13.578 1.00 80.25 194 THR A CA 1
ATOM 1495 C C . THR A 1 194 ? -7.841 -9.631 13.153 1.00 80.25 194 THR A C 1
ATOM 1497 O O . THR A 1 194 ? -7.768 -8.886 12.174 1.00 80.25 194 THR A O 1
ATOM 1500 N N . LEU A 1 195 ? -6.784 -9.968 13.883 1.00 82.94 195 LEU A N 1
ATOM 1501 C CA . LEU A 1 195 ? -5.437 -9.550 13.533 1.00 82.94 195 LEU A CA 1
ATOM 1502 C C . LEU A 1 195 ? -4.814 -10.521 12.538 1.00 82.94 195 LEU A C 1
ATOM 1504 O O . LEU A 1 195 ? -4.902 -11.744 12.685 1.00 82.94 195 LEU A O 1
ATOM 1508 N N . VAL A 1 196 ? -4.139 -9.969 11.535 1.00 84.69 196 VAL A N 1
ATOM 1509 C CA . VAL A 1 196 ? -3.334 -10.736 10.586 1.00 84.69 196 VAL A CA 1
ATOM 1510 C C . VAL A 1 196 ? -1.943 -10.129 10.445 1.00 84.69 196 VAL A C 1
ATOM 1512 O O . VAL A 1 196 ? -1.769 -8.917 10.370 1.00 84.69 196 VAL A O 1
ATOM 1515 N N . ASN A 1 197 ? -0.932 -10.990 10.346 1.00 85.00 197 ASN A N 1
ATOM 1516 C CA . ASN A 1 197 ? 0.468 -10.565 10.205 1.00 85.00 197 ASN A CA 1
ATOM 1517 C C . ASN A 1 197 ? 0.830 -10.155 8.764 1.00 85.00 197 ASN A C 1
ATOM 1519 O O . ASN A 1 197 ? 1.953 -9.744 8.493 1.00 85.00 197 ASN A O 1
ATOM 1523 N N . ASP A 1 198 ? -0.107 -10.295 7.822 1.00 83.62 198 ASP A N 1
ATOM 1524 C CA . ASP A 1 198 ? 0.119 -10.053 6.400 1.00 83.62 198 ASP A CA 1
ATOM 1525 C C . ASP A 1 198 ? -1.073 -9.314 5.786 1.00 83.62 198 ASP A C 1
ATOM 1527 O O . ASP A 1 198 ? -2.211 -9.794 5.825 1.00 83.62 198 ASP A O 1
ATOM 1531 N N . LEU A 1 199 ? -0.799 -8.165 5.168 1.00 82.94 199 LEU A N 1
ATOM 1532 C CA . LEU A 1 199 ? -1.798 -7.325 4.517 1.00 82.94 199 LEU A CA 1
ATOM 1533 C C . LEU A 1 199 ? -2.553 -8.057 3.395 1.00 82.94 199 LEU A C 1
ATOM 1535 O O . LEU A 1 199 ? -3.722 -7.762 3.145 1.00 82.94 199 LEU A O 1
ATOM 1539 N N . ARG A 1 200 ? -1.942 -9.050 2.732 1.00 81.75 200 ARG A N 1
ATOM 1540 C CA . ARG A 1 200 ? -2.623 -9.879 1.719 1.00 81.75 200 ARG A CA 1
ATOM 1541 C C . ARG A 1 200 ? -3.868 -10.556 2.282 1.00 81.75 200 ARG A C 1
ATOM 1543 O O . ARG A 1 200 ? -4.858 -10.709 1.559 1.00 81.75 200 ARG A O 1
ATOM 1550 N N . ARG A 1 201 ? -3.816 -10.929 3.563 1.00 81.06 201 ARG A N 1
ATOM 1551 C CA . ARG A 1 201 ? -4.889 -11.598 4.309 1.00 81.06 201 ARG A CA 1
ATOM 1552 C C . ARG A 1 201 ? -5.853 -10.611 4.966 1.00 81.06 201 ARG A C 1
ATOM 1554 O O . ARG A 1 201 ? -6.921 -11.027 5.410 1.00 81.06 201 ARG A O 1
ATOM 1561 N N . ALA A 1 202 ? -5.491 -9.331 5.025 1.00 82.94 202 ALA A N 1
ATOM 1562 C CA . ALA A 1 202 ? -6.323 -8.306 5.626 1.00 82.94 202 ALA A CA 1
ATOM 1563 C C . ALA A 1 202 ? -7.486 -7.934 4.697 1.00 82.94 202 ALA A C 1
ATOM 1565 O O . ALA A 1 202 ? -7.322 -7.695 3.493 1.00 82.94 202 ALA A O 1
ATOM 1566 N N . ARG A 1 203 ? -8.681 -7.863 5.277 1.00 83.00 203 ARG A N 1
ATOM 1567 C CA . ARG A 1 203 ? -9.849 -7.219 4.682 1.00 83.00 203 ARG A CA 1
ATOM 1568 C C . ARG A 1 203 ? -9.798 -5.736 5.048 1.00 83.00 203 ARG A C 1
ATOM 1570 O O . ARG A 1 203 ? -9.960 -5.383 6.210 1.00 83.00 203 ARG A O 1
ATOM 1577 N N . LEU A 1 204 ? -9.533 -4.888 4.056 1.00 83.69 204 LEU A N 1
ATOM 1578 C CA . LEU A 1 204 ? -9.322 -3.457 4.275 1.00 83.69 204 LEU A CA 1
ATOM 1579 C C . LEU A 1 204 ? -10.602 -2.683 4.565 1.00 83.69 204 LEU A C 1
ATOM 1581 O O . LEU A 1 204 ? -11.665 -2.984 4.014 1.00 83.69 204 LEU A O 1
ATOM 1585 N N . ALA A 1 205 ? -10.441 -1.610 5.337 1.00 81.25 205 ALA A N 1
ATOM 1586 C CA . ALA A 1 205 ? -11.472 -0.612 5.548 1.00 81.25 205 ALA A CA 1
ATOM 1587 C C . ALA A 1 205 ? -11.723 0.175 4.256 1.00 81.25 205 ALA A C 1
ATOM 1589 O O . ALA A 1 205 ? -10.794 0.467 3.500 1.00 81.25 205 ALA A O 1
ATOM 1590 N N . ARG A 1 206 ? -12.982 0.532 4.004 1.00 78.25 206 ARG A N 1
ATOM 1591 C CA . ARG A 1 206 ? -13.398 1.331 2.845 1.00 78.25 206 ARG A CA 1
ATOM 1592 C C . ARG A 1 206 ? -13.848 2.706 3.314 1.00 78.25 206 ARG A C 1
ATOM 1594 O O . ARG A 1 206 ? -14.514 2.813 4.339 1.00 78.25 206 ARG A O 1
ATOM 1601 N N . ALA A 1 207 ? -13.511 3.741 2.552 1.00 67.94 207 ALA A N 1
ATOM 1602 C CA . ALA A 1 207 ? -14.132 5.045 2.721 1.00 67.94 207 ALA A CA 1
ATOM 1603 C C . ALA A 1 207 ? -15.608 4.947 2.325 1.00 67.94 207 ALA A C 1
ATOM 1605 O O . ALA A 1 207 ? -15.922 4.412 1.258 1.00 67.94 207 ALA A O 1
ATOM 1606 N N . TRP A 1 208 ? -16.495 5.490 3.152 1.00 56.19 208 TRP A N 1
ATOM 1607 C CA . TRP A 1 208 ? -17.863 5.770 2.736 1.00 56.19 208 TRP A CA 1
ATOM 1608 C C . TRP A 1 208 ? -17.839 7.002 1.823 1.00 56.19 208 TRP A C 1
ATOM 1610 O O . TRP A 1 208 ? -17.170 7.989 2.137 1.00 56.19 208 TRP A O 1
ATOM 1620 N N . SER A 1 209 ? -18.482 6.895 0.660 1.00 47.25 209 SER A N 1
ATOM 1621 C CA . SER A 1 209 ? -18.656 7.980 -0.315 1.00 47.25 209 SER A CA 1
ATOM 1622 C C . SER A 1 209 ? -20.017 8.630 -0.165 1.00 47.25 209 SER A C 1
ATOM 1624 O O . SER A 1 209 ? -20.983 7.833 -0.100 1.00 47.25 209 SER A O 1
#

Sequence (209 aa):
MALKLAYEERLDCELCVTGIRSSKSTEHAVTSSGQCMNPIFNENQLEYTAETEKGISGSPMWIIYDGSPTAVAIHNNSKGNGKESRGTRITLRVLRQICSWTSAEKCNQAIKVDSDTALTLYLTFSETDKLLGVVVKEADNPALMLFNILPAYAPSKGMGKEVGKGLPACFGIYQYRDEHVQWDSWNVDFTTATLVNDLRRARLARAWS

Foldseek 3Di:
DQQCLLVAQDDAFKKKWWFDAPPDPDPDIDIWIFGWDPRNPDSFKIFTATADHHGSAQTFIFGQDPNATHGFFGFHAPDDDVGTGMTGGCHPVNQVVVCVVVVVKDWFDWAWDDDPDPATKTWFADPVVQWIDIDSQDDVDSLRRTKIKHWRDDGDPDPDDDDDDTFFTWIWIWDQDPNAIWTWAQDPVVRITHTDRDCNRHHTDGDDD

Secondary structure (DSSP, 8-state):
-GGGGGG-S---SEEEEEE--SSS---S-EEEEEEBPSS---TTEEEE-----TT-TT-EEEEEETTEEEEEEEEEE--BTTB-EEEEE--HHHHHHHHHHTT-SEEEEE-EEP-SSSS-EEEEEETTTTEEEEESS--SSGGGGEEEEEEEE---TTS-SSSS-PPPPEEEEEEEETTEEEEEEEEGGGTEEEEES-GGG---EE---

pLDDT: mean 81.83, std 12.65, range [38.25, 96.06]

InterPro domains:
  IPR009003 Peptidase S1, PA clan [SSF50494] (23-103)

Organism: Petromyces alliaceus (NCBI:txid209559)